Protein AF-A0A7X8XJZ9-F1 (afdb_monomer)

Nearest PDB structures (foldseek):
  7aie-assembly4_D  TM=7.113E-01  e=4.018E-02  Homo sapiens
  7aie-assembly1_A  TM=7.164E-01  e=5.516E-02  Homo sapiens
  6ejn-assembly1_A  TM=7.508E-01  e=1.763E-01  Mus musculus
  3nf1-assembly1_A  TM=6.980E-01  e=1.354E-01  Homo sapiens
  6ejn-assembly1_B  TM=7.740E-01  e=2.690E-01  Mus musculus

Sequence (319 aa):
MKKYIFAAILFIAFGISCAMSATFGDLNSAKKKYPDIFIPKNVVEMKYQGTQCYVFNGMAEQYFSGELAETDAELHREAEMDAKCNLYSFLSKGNSHIVISVSGMHSVFTYKEGKFYHAVFVVPKENVSIKTKTTPAQPQVLVSPQPIDHGTAQSSGKTTLSVPLTANEKKDISGTNNITIVIIDTAQSASGKLENTSPDQSVSIDERLKKYTKKLQNNPADIYLMIRIANLYKRTGNTNKANQFYYRAIEQSLDDKNGNKVIAMHVMLQAAQFEEECGNYPKALKYYRLFIKCNNLKKWGMNTTVNEVNAKISKLLLR

Solvent-accessible surface area (backbone atoms only — not comparable to full-atom values): 19720 Å² total; per-residue (Å²): 136,84,85,83,82,81,79,81,80,76,80,88,80,84,86,72,76,82,77,72,39,82,76,54,52,56,73,67,58,26,49,72,76,47,48,63,41,68,37,75,70,34,76,40,79,46,73,54,92,84,41,57,19,43,29,27,18,8,59,21,73,63,85,51,65,78,97,65,35,70,48,71,72,53,36,48,54,26,5,49,43,37,26,50,53,37,51,50,46,65,75,41,71,77,42,85,51,51,46,77,47,80,45,83,66,45,74,83,44,75,51,73,60,89,56,32,36,39,31,30,34,39,28,47,49,90,38,50,49,81,43,72,61,75,73,74,76,71,77,75,76,75,81,71,79,80,84,82,89,79,84,92,82,91,84,90,85,88,86,81,91,84,83,87,88,84,87,85,89,83,87,87,90,79,94,70,90,78,77,82,72,83,79,77,85,79,88,72,74,88,85,80,91,88,83,86,88,78,94,65,95,81,63,49,72,66,57,52,46,54,52,48,51,55,51,33,71,78,39,80,78,46,43,68,54,30,45,53,50,15,56,51,26,51,75,71,68,37,57,71,62,15,49,55,26,42,50,52,24,35,54,54,26,67,68,38,91,84,44,56,52,66,56,26,39,52,48,25,52,53,47,16,53,51,26,46,75,71,67,39,51,37,60,13,50,50,26,46,50,56,42,69,65,44,90,52,46,72,84,69,68,39,56,65,60,51,51,53,46,51,52,49,47,54,56,60,76,72,108

Foldseek 3Di:
DDDDDPPPPPPPDDDPLPPLCPFQHDPVSNCVPPVQLQDALGWDWDDDPNFTKIKHKFKAFFQDDDLLTDDLVLRVLLSVLSRVVSVCCVVCVPPPQKDKFAPPKDFSDWDDDPRMTMTMIIGGPVRIDIDGNDDPDDPPPPPDDDDDDDDDDDDDDDDDDDDDDDDDDDDDDDDDPPPPDPPPPPPDDPDDDDDDDDDDPPQDLVNVLVVLVVVCVVPVLPLVSLQVNLVSCLVVVVNVSSLVSLSSSLVSQVPPPVRPVVSNLVSLCVQLVSCVVVVVLSSNLSSLVSSLSPPCCVVVVVVVVNVVSVVVNVVSSVD

Secondary structure (DSSP, 8-state):
--------------SSTTSSTTTT-SHHHHHHH-GGGGSBT-EEEEEETTEEEEEEEEEEE----GGGPPPHHHHHHHHHHHHHHHHHHHHHTT-TTEEEEE-S-EEEEEEEETTEEEEEEEEEGGGEEEEE--PPPPPP---PPPPPP----------------------------------------S------S-S-SSS-HHHHHHHHHHHHHH-TT-HHHHHHHHHHHHHTT-HHHHHHHHHHHHHHHHH-TT--HHHHHHHHHHHHHHHHHTT-HHHHHHHHHHHHH-TTTTTTTTHHHHHHHHHHHHHHHT-

pLDDT: mean 74.38, std 24.95, range [21.69, 98.38]

Radius of gyration: 27.71 Å; Cα contacts (8 Å, |Δi|>4): 319; chains: 1; bounding box: 84×63×69 Å

Mean predicted aligned error: 14.86 Å

Structure (mmCIF, N/CA/C/O backbone):
data_AF-A0A7X8XJZ9-F1
#
_entry.id   AF-A0A7X8XJZ9-F1
#
loop_
_atom_site.group_PDB
_atom_site.id
_atom_site.type_symbol
_atom_site.label_atom_id
_atom_site.label_alt_id
_atom_site.label_comp_id
_atom_site.label_asym_id
_atom_site.label_entity_id
_atom_site.label_seq_id
_atom_site.pdbx_PDB_ins_code
_atom_site.Cartn_x
_atom_site.Cartn_y
_atom_site.Cartn_z
_atom_site.occupancy
_atom_site.B_iso_or_equiv
_atom_site.auth_seq_id
_atom_site.auth_comp_id
_atom_site.auth_asym_id
_atom_site.auth_atom_id
_atom_site.pdbx_PDB_model_num
ATOM 1 N N . MET A 1 1 ? 49.556 12.027 28.448 1.00 37.38 1 MET A N 1
ATOM 2 C CA . MET A 1 1 ? 48.876 12.787 27.379 1.00 37.38 1 MET A CA 1
ATOM 3 C C . MET A 1 1 ? 47.835 11.896 26.713 1.00 37.38 1 MET A C 1
ATOM 5 O O . MET A 1 1 ? 48.176 10.794 26.320 1.00 37.38 1 MET A O 1
ATOM 9 N N . LYS A 1 2 ? 46.592 12.398 26.657 1.00 37.47 2 LYS A N 1
ATOM 10 C CA . LYS A 1 2 ? 45.406 11.952 25.891 1.00 37.47 2 LYS A CA 1
ATOM 11 C C . LYS A 1 2 ? 44.865 10.528 26.133 1.00 37.47 2 LYS A C 1
ATOM 13 O O . LYS A 1 2 ? 45.126 9.598 25.384 1.00 37.47 2 LYS A O 1
ATOM 18 N N . LYS A 1 3 ? 44.005 10.424 27.157 1.00 39.41 3 LYS A N 1
ATOM 19 C CA . LYS A 1 3 ? 42.977 9.382 27.309 1.00 39.41 3 LYS A CA 1
ATOM 20 C C . LYS A 1 3 ? 41.788 9.736 26.403 1.00 39.41 3 LYS A C 1
ATOM 22 O O . LYS A 1 3 ? 41.240 10.826 26.547 1.00 39.41 3 LYS A O 1
ATOM 27 N N . TYR A 1 4 ? 41.394 8.845 25.496 1.00 41.28 4 TYR A N 1
ATOM 28 C CA . TYR A 1 4 ? 40.132 8.954 24.760 1.00 41.28 4 TYR A CA 1
ATOM 29 C C . TYR A 1 4 ? 39.034 8.261 25.568 1.00 41.28 4 TYR A C 1
ATOM 31 O O . TYR A 1 4 ? 39.065 7.051 25.774 1.00 41.28 4 TYR A O 1
ATOM 39 N N . ILE A 1 5 ? 38.093 9.058 26.069 1.00 39.34 5 ILE A N 1
ATOM 40 C CA . ILE A 1 5 ? 36.875 8.598 26.733 1.00 39.34 5 ILE A CA 1
ATOM 41 C C . ILE A 1 5 ? 35.910 8.170 25.625 1.00 39.34 5 ILE A C 1
ATOM 43 O O . ILE A 1 5 ? 35.375 9.012 24.907 1.00 39.34 5 ILE A O 1
ATOM 47 N N . PHE A 1 6 ? 35.713 6.862 25.462 1.00 36.31 6 PHE A N 1
ATOM 48 C CA . PHE A 1 6 ? 34.601 6.328 24.681 1.00 36.31 6 PHE A CA 1
ATOM 49 C C . PHE A 1 6 ? 33.311 6.590 25.464 1.00 36.31 6 PHE A C 1
ATOM 51 O O . PHE A 1 6 ? 32.999 5.898 26.431 1.00 36.31 6 PHE A O 1
ATOM 58 N N . ALA A 1 7 ? 32.583 7.632 25.069 1.00 34.62 7 ALA A N 1
ATOM 59 C CA . ALA A 1 7 ? 31.225 7.866 25.525 1.00 34.62 7 ALA A CA 1
ATOM 60 C C . ALA A 1 7 ? 30.318 6.791 24.908 1.00 34.62 7 ALA A C 1
ATOM 62 O O . ALA A 1 7 ? 30.004 6.828 23.719 1.00 34.62 7 ALA A O 1
ATOM 63 N N . ALA A 1 8 ? 29.927 5.812 25.720 1.00 33.72 8 ALA A N 1
ATOM 64 C CA . ALA A 1 8 ? 28.862 4.881 25.392 1.00 33.72 8 ALA A CA 1
ATOM 65 C C . ALA A 1 8 ? 27.539 5.659 25.329 1.00 33.72 8 ALA A C 1
ATOM 67 O O . ALA A 1 8 ? 26.944 5.987 26.354 1.00 33.72 8 ALA A O 1
ATOM 68 N N . ILE A 1 9 ? 27.091 5.986 24.116 1.00 36.94 9 ILE A N 1
ATOM 69 C CA . ILE A 1 9 ? 25.733 6.472 23.870 1.00 36.94 9 ILE A CA 1
ATOM 70 C C . ILE A 1 9 ? 24.812 5.257 23.985 1.00 36.94 9 ILE A C 1
ATOM 72 O O . ILE A 1 9 ? 24.607 4.501 23.037 1.00 36.94 9 ILE A O 1
ATOM 76 N N . LEU A 1 10 ? 24.305 5.043 25.196 1.00 34.12 10 LEU A N 1
ATOM 77 C CA . LEU A 1 10 ? 23.242 4.095 25.484 1.00 34.12 10 LEU A CA 1
ATOM 78 C C . LEU A 1 10 ? 21.946 4.643 24.867 1.00 34.12 10 LEU A C 1
ATOM 80 O O . LEU A 1 10 ? 21.324 5.555 25.409 1.00 34.12 10 LEU A O 1
ATOM 84 N N . PHE A 1 11 ? 21.550 4.108 23.711 1.00 34.50 11 PHE A N 1
ATOM 85 C CA . PHE A 1 11 ? 20.219 4.329 23.147 1.00 34.50 11 PHE A CA 1
ATOM 86 C C . PHE A 1 11 ? 19.178 3.684 24.074 1.00 34.50 11 PHE A C 1
ATOM 88 O O . PHE A 1 11 ? 18.884 2.494 23.977 1.00 34.50 11 PHE A O 1
ATOM 95 N N . ILE A 1 12 ? 18.609 4.472 24.987 1.00 39.00 12 ILE A N 1
ATOM 96 C CA . ILE A 1 12 ? 17.386 4.104 25.704 1.00 39.00 12 ILE A CA 1
ATOM 97 C C . ILE A 1 12 ? 16.235 4.265 24.711 1.00 39.00 12 ILE A C 1
ATOM 99 O O . ILE A 1 12 ? 15.626 5.324 24.594 1.00 39.00 12 ILE A O 1
ATOM 103 N N . ALA A 1 13 ? 15.974 3.210 23.948 1.00 42.19 13 ALA A N 1
ATOM 104 C CA . ALA A 1 13 ? 14.872 3.146 23.002 1.00 42.19 13 ALA A CA 1
ATOM 105 C C . ALA A 1 13 ? 13.972 1.945 23.300 1.00 42.19 13 ALA A C 1
ATOM 107 O O . ALA A 1 13 ? 13.719 1.171 22.402 1.00 42.19 13 ALA A O 1
ATOM 108 N N . PHE A 1 14 ? 13.503 1.753 24.538 1.00 43.31 14 PHE A N 1
ATOM 109 C CA . PHE A 1 14 ? 12.408 0.813 24.850 1.00 43.31 14 PHE A CA 1
ATOM 110 C C . PHE A 1 14 ? 11.829 1.130 26.239 1.00 43.31 14 PHE A C 1
ATOM 112 O O . PHE A 1 14 ? 12.173 0.503 27.233 1.00 43.31 14 PHE A O 1
ATOM 119 N N . GLY A 1 15 ? 10.980 2.158 26.327 1.00 35.12 15 GLY A N 1
ATOM 120 C CA . GLY A 1 15 ? 10.399 2.605 27.604 1.00 35.12 15 GLY A CA 1
ATOM 121 C C . GLY A 1 15 ? 8.893 2.872 27.599 1.00 35.12 15 GLY A C 1
ATOM 122 O O . GLY A 1 15 ? 8.373 3.331 28.606 1.00 35.12 15 GLY A O 1
ATOM 123 N N . ILE A 1 16 ? 8.180 2.608 26.496 1.00 43.84 16 ILE A N 1
ATOM 124 C CA . ILE A 1 16 ? 6.721 2.849 26.400 1.00 43.84 16 ILE A CA 1
ATOM 125 C C . ILE A 1 16 ? 5.942 1.561 26.052 1.00 43.84 16 ILE A C 1
ATOM 127 O O . ILE A 1 16 ? 4.717 1.545 26.023 1.00 43.84 16 ILE A O 1
ATOM 131 N N . SER A 1 17 ? 6.618 0.420 25.876 1.00 42.94 17 SER A N 1
ATOM 132 C CA . SER A 1 17 ? 5.946 -0.805 25.413 1.00 42.94 17 SER A CA 1
ATOM 133 C C . SER A 1 17 ? 5.151 -1.570 26.489 1.00 42.94 17 SER A C 1
ATOM 135 O O . SER A 1 17 ? 4.443 -2.511 26.141 1.00 42.94 17 SER A O 1
ATOM 137 N N . CYS A 1 18 ? 5.219 -1.197 27.774 1.00 42.81 18 CYS A N 1
ATOM 138 C CA . CYS A 1 18 ? 4.585 -1.988 28.843 1.00 42.81 18 CYS A CA 1
ATOM 139 C C . CYS A 1 18 ? 3.114 -1.648 29.138 1.00 42.81 18 CYS A C 1
ATOM 141 O O . CYS A 1 18 ? 2.441 -2.456 29.768 1.00 42.81 18 CYS A O 1
ATOM 143 N N . ALA A 1 19 ? 2.578 -0.510 28.683 1.00 45.16 19 ALA A N 1
ATOM 144 C CA . ALA A 1 19 ? 1.196 -0.124 29.014 1.00 45.16 19 ALA A CA 1
ATOM 145 C C . ALA A 1 19 ? 0.149 -0.523 27.953 1.00 45.16 19 ALA A C 1
ATOM 147 O O . ALA A 1 19 ? -1.048 -0.464 28.225 1.00 45.16 19 ALA A O 1
ATOM 148 N N . MET A 1 20 ? 0.565 -0.963 26.757 1.00 47.34 20 MET A N 1
ATOM 149 C CA . MET A 1 20 ? -0.368 -1.330 25.676 1.00 47.34 20 MET A CA 1
ATOM 150 C C . MET A 1 20 ? -0.749 -2.824 25.632 1.00 47.34 20 MET A C 1
ATOM 152 O O . MET A 1 20 ? -1.654 -3.192 24.887 1.00 47.34 20 MET A O 1
ATOM 156 N N . SER A 1 21 ? -0.141 -3.697 26.451 1.00 52.62 21 SER A N 1
ATOM 157 C CA . SER A 1 21 ? -0.406 -5.151 26.396 1.00 52.62 21 SER A CA 1
ATOM 158 C C . SER A 1 21 ? -1.670 -5.611 27.138 1.00 52.62 21 SER A C 1
ATOM 160 O O . SER A 1 21 ? -2.099 -6.751 26.966 1.00 52.62 21 SER A O 1
ATOM 162 N N . ALA A 1 22 ? -2.315 -4.752 27.935 1.00 63.72 22 ALA A N 1
ATOM 163 C CA . ALA A 1 22 ? -3.366 -5.200 28.855 1.00 63.72 22 ALA A CA 1
ATOM 164 C C . ALA A 1 22 ? -4.664 -5.668 28.164 1.00 63.72 22 ALA A C 1
ATOM 166 O O . ALA A 1 22 ? -5.390 -6.487 28.718 1.00 63.72 22 ALA A O 1
ATOM 167 N N . THR A 1 23 ? -4.986 -5.161 26.967 1.00 78.69 23 THR A N 1
ATOM 168 C CA . THR A 1 23 ? -6.286 -5.459 26.326 1.00 78.69 23 THR A CA 1
ATOM 169 C C . THR A 1 23 ? -6.251 -6.687 25.417 1.00 78.69 23 THR A C 1
ATOM 171 O O . THR A 1 23 ? -7.192 -7.482 25.422 1.00 78.69 23 THR A O 1
ATOM 174 N N . PHE A 1 24 ? -5.178 -6.862 24.644 1.00 85.56 24 PHE A N 1
ATOM 175 C CA . PHE A 1 24 ? -5.055 -7.985 23.711 1.00 85.56 24 PHE A CA 1
ATOM 176 C C . PHE A 1 24 ? -4.140 -9.111 24.212 1.00 85.56 24 PHE A C 1
ATOM 178 O O . PHE A 1 24 ? -4.227 -10.221 23.690 1.00 85.56 24 PHE A O 1
ATOM 185 N N . GLY A 1 25 ? -3.319 -8.864 25.238 1.00 90.12 25 GLY A N 1
ATOM 186 C CA . GLY A 1 25 ? -2.250 -9.776 25.640 1.00 90.12 25 GLY A CA 1
ATOM 187 C C . GLY A 1 25 ? -1.075 -9.745 24.659 1.00 90.12 25 GLY A C 1
ATOM 188 O O . GLY A 1 25 ? -0.900 -8.788 23.902 1.00 90.12 25 GLY A O 1
ATOM 189 N N . ASP A 1 26 ? -0.254 -10.793 24.678 1.00 93.62 26 ASP A N 1
ATOM 190 C CA . ASP A 1 26 ? 0.790 -10.997 23.674 1.00 93.62 26 ASP A CA 1
ATOM 191 C C . ASP A 1 26 ? 0.199 -11.377 22.300 1.00 93.62 26 ASP A C 1
ATOM 193 O O . ASP A 1 26 ? -0.967 -11.760 22.180 1.00 93.62 26 ASP A O 1
ATOM 197 N N . LEU A 1 27 ? 1.024 -11.300 21.250 1.00 92.44 27 LEU A N 1
ATOM 198 C CA . LEU A 1 27 ? 0.605 -11.552 19.867 1.00 92.44 27 LEU A CA 1
ATOM 199 C C . LEU A 1 27 ? -0.034 -12.937 19.664 1.00 92.44 27 LEU A C 1
ATOM 201 O O . LEU A 1 27 ? -1.003 -13.050 18.915 1.00 92.44 27 LEU A O 1
ATOM 205 N N . ASN A 1 28 ? 0.476 -13.989 20.312 1.00 94.00 28 ASN A N 1
ATOM 206 C CA . ASN A 1 28 ? -0.038 -15.349 20.122 1.00 94.00 28 ASN A CA 1
ATOM 207 C C . ASN A 1 28 ? -1.391 -15.522 20.812 1.00 94.00 28 ASN A C 1
ATOM 209 O O . ASN A 1 28 ? -2.328 -16.069 20.223 1.00 94.00 28 ASN A O 1
ATOM 213 N N . SER A 1 29 ? -1.514 -14.999 22.033 1.00 95.00 29 SER A N 1
ATOM 214 C CA . SER A 1 29 ? -2.787 -14.941 22.753 1.00 95.00 29 SER A CA 1
ATOM 215 C C . SER A 1 29 ? -3.837 -14.150 21.968 1.00 95.00 29 SER A C 1
ATOM 217 O O . SER A 1 29 ? -4.972 -14.613 21.820 1.00 95.00 29 SER A O 1
ATOM 219 N N . ALA A 1 30 ? -3.451 -13.007 21.392 1.00 95.25 30 ALA A N 1
ATOM 220 C CA . ALA A 1 30 ? -4.323 -12.186 20.558 1.00 95.25 30 ALA A CA 1
ATOM 221 C C . ALA A 1 30 ? -4.755 -12.916 19.277 1.00 95.25 30 ALA A C 1
ATOM 223 O O . ALA A 1 30 ? -5.953 -12.962 18.999 1.00 95.25 30 ALA A O 1
ATOM 224 N N . LYS A 1 31 ? -3.825 -13.546 18.538 1.00 95.06 31 LYS A N 1
ATOM 225 C CA . LYS A 1 31 ? -4.133 -14.343 17.330 1.00 95.06 31 LYS A CA 1
ATOM 226 C C . LYS A 1 31 ? -5.120 -15.473 17.619 1.00 95.06 31 LYS A C 1
ATOM 228 O O . LYS A 1 31 ? -5.999 -15.738 16.807 1.00 95.06 31 LYS A O 1
ATOM 233 N N . LYS A 1 32 ? -5.004 -16.121 18.783 1.00 96.38 32 LYS A N 1
ATOM 234 C CA . LYS A 1 32 ? -5.922 -17.190 19.199 1.00 96.38 32 LYS A CA 1
ATOM 235 C C . LYS A 1 32 ? -7.303 -16.658 19.584 1.00 96.38 32 LYS A C 1
ATOM 237 O O . LYS A 1 32 ? -8.307 -17.274 19.242 1.00 96.38 32 LYS A O 1
ATOM 242 N N . LYS A 1 33 ? -7.356 -15.559 20.340 1.00 96.12 33 LYS A N 1
ATOM 243 C CA . LYS A 1 33 ? -8.606 -15.025 20.901 1.00 96.12 33 LYS A CA 1
ATOM 244 C C . LYS A 1 33 ? -9.410 -14.196 19.896 1.00 96.12 33 LYS A C 1
ATOM 246 O O . LYS A 1 33 ? -10.634 -14.220 19.946 1.00 96.12 33 LYS A O 1
ATOM 251 N N . TYR A 1 34 ? -8.730 -13.476 19.008 1.00 96.12 34 TYR A N 1
ATOM 252 C CA . TYR A 1 34 ? -9.327 -12.558 18.037 1.00 96.12 34 TYR A CA 1
ATOM 253 C C . TYR A 1 34 ? -8.709 -12.770 16.644 1.00 96.12 34 TYR A C 1
ATOM 255 O O . TYR A 1 34 ? -8.072 -11.862 16.117 1.00 96.12 34 TYR A O 1
ATOM 263 N N . PRO A 1 35 ? -8.851 -13.954 16.026 1.00 96.88 35 PRO A N 1
ATOM 264 C CA . PRO A 1 35 ? -8.198 -14.249 14.747 1.00 96.88 35 PRO A CA 1
ATOM 265 C C . PRO A 1 35 ? -8.592 -13.263 13.635 1.00 96.88 35 PRO A C 1
ATOM 267 O O . PRO A 1 35 ? -7.761 -12.895 12.805 1.00 96.88 35 PRO A O 1
ATOM 270 N N . ASP A 1 36 ? -9.828 -12.763 13.671 1.00 96.75 36 ASP A N 1
ATOM 271 C CA . ASP A 1 36 ? -10.402 -11.901 12.638 1.00 96.75 36 ASP A CA 1
ATOM 272 C C . ASP A 1 36 ? -9.669 -10.566 12.460 1.00 96.75 36 ASP A C 1
ATOM 274 O O . ASP A 1 36 ? -9.623 -10.053 11.341 1.00 96.75 36 ASP A O 1
ATOM 278 N N . ILE A 1 37 ? -9.053 -10.020 13.519 1.00 96.31 37 ILE A N 1
ATOM 279 C CA . ILE A 1 37 ? -8.309 -8.748 13.434 1.00 96.31 37 ILE A CA 1
ATOM 280 C C . ILE A 1 37 ? -6.960 -8.905 12.725 1.00 96.31 37 ILE A C 1
ATOM 282 O O . ILE A 1 37 ? -6.316 -7.906 12.415 1.00 96.31 37 ILE A O 1
ATOM 286 N N . PHE A 1 38 ? -6.515 -10.143 12.489 1.00 95.94 38 PHE A N 1
ATOM 287 C CA . PHE A 1 38 ? -5.276 -10.452 11.777 1.00 95.94 38 PHE A CA 1
ATOM 288 C C . PHE A 1 38 ? -5.520 -10.794 10.304 1.00 95.94 38 PHE A C 1
ATOM 290 O O . PHE A 1 38 ? -4.558 -10.882 9.543 1.00 95.94 38 PHE A O 1
ATOM 297 N N . ILE A 1 39 ? -6.777 -10.929 9.872 1.00 94.31 39 ILE A N 1
ATOM 298 C CA . ILE A 1 39 ? -7.121 -11.182 8.471 1.00 94.31 39 ILE A CA 1
ATOM 299 C C . ILE A 1 39 ? -6.962 -9.871 7.679 1.00 94.31 39 ILE A C 1
ATOM 301 O O . ILE A 1 39 ? -7.624 -8.881 8.003 1.00 94.31 39 ILE A O 1
ATOM 305 N N . PRO A 1 40 ? -6.098 -9.816 6.644 1.00 89.56 40 PRO A N 1
ATOM 306 C CA . PRO A 1 40 ? -5.944 -8.619 5.822 1.00 89.56 40 PRO A CA 1
ATOM 307 C C . PRO A 1 40 ? -7.277 -8.159 5.227 1.00 89.56 40 PRO A C 1
ATOM 309 O O . PRO A 1 40 ? -8.091 -8.982 4.811 1.00 89.56 40 PRO A O 1
ATOM 312 N N . LYS A 1 41 ? -7.475 -6.837 5.147 1.00 90.88 41 LYS A N 1
ATOM 313 C CA . LYS A 1 41 ? -8.706 -6.180 4.659 1.00 90.88 41 LYS A CA 1
ATOM 314 C C . LYS A 1 41 ? -9.956 -6.380 5.516 1.00 90.88 41 LYS A C 1
ATOM 316 O O . LYS A 1 41 ? -11.003 -5.836 5.172 1.00 90.88 41 LYS A O 1
ATOM 321 N N . ASN A 1 42 ? -9.867 -7.120 6.616 1.00 95.56 42 ASN A N 1
ATOM 322 C CA . ASN A 1 42 ? -10.973 -7.243 7.547 1.00 95.56 42 ASN A CA 1
ATOM 323 C C . ASN A 1 42 ? -10.995 -6.050 8.512 1.00 95.56 42 ASN A C 1
ATOM 325 O O . ASN A 1 42 ? -9.946 -5.612 8.992 1.00 95.56 42 ASN A O 1
ATOM 329 N N . VAL A 1 43 ? -12.191 -5.533 8.797 1.00 97.44 43 VAL A N 1
ATOM 330 C CA . VAL A 1 43 ? -12.413 -4.471 9.786 1.00 97.44 43 VAL A CA 1
ATOM 331 C C . VAL A 1 43 ? -13.382 -5.004 10.827 1.00 97.44 43 VAL A C 1
ATOM 333 O O . VAL A 1 43 ? -14.525 -5.330 10.516 1.00 97.44 43 VAL A O 1
ATOM 336 N N . VAL A 1 44 ? -12.915 -5.091 12.066 1.00 97.69 44 VAL A N 1
ATOM 337 C CA . VAL A 1 44 ? -13.679 -5.617 13.196 1.00 97.69 44 VAL A CA 1
ATOM 338 C C . VAL A 1 44 ? -14.040 -4.470 14.126 1.00 97.69 44 VAL A C 1
ATOM 340 O O . VAL A 1 44 ? -13.202 -3.638 14.469 1.00 97.69 44 VAL A O 1
ATOM 343 N N . GLU A 1 45 ? -15.293 -4.428 14.560 1.00 97.62 45 GLU A N 1
ATOM 344 C CA . GLU A 1 45 ? -15.731 -3.506 15.601 1.00 97.62 45 GLU A CA 1
ATOM 345 C C . GLU A 1 45 ? -15.647 -4.195 16.962 1.00 97.62 45 GLU A C 1
ATOM 347 O O . GLU A 1 45 ? -16.247 -5.251 17.166 1.00 97.62 45 GLU A O 1
ATOM 352 N N . MET A 1 46 ? -14.914 -3.612 17.908 1.00 96.38 46 MET A N 1
ATOM 353 C CA . MET A 1 46 ? -14.805 -4.173 19.255 1.00 96.38 46 MET A CA 1
ATOM 354 C C . MET A 1 46 ? -14.435 -3.117 20.296 1.00 96.38 46 MET A C 1
ATOM 356 O O . MET A 1 46 ? -13.983 -2.021 19.965 1.00 96.38 46 MET A O 1
ATOM 360 N N . LYS A 1 47 ? -14.586 -3.467 21.579 1.00 95.69 47 LYS A N 1
ATOM 361 C CA . LYS A 1 47 ? -14.101 -2.628 22.679 1.00 95.69 47 LYS A CA 1
ATOM 362 C C . LYS A 1 47 ? -12.594 -2.800 22.867 1.00 95.69 47 LYS A C 1
ATOM 364 O O . LYS A 1 47 ? -12.131 -3.911 23.118 1.00 95.69 47 LYS A O 1
ATOM 369 N N . TYR A 1 48 ? -11.857 -1.695 22.828 1.00 92.88 48 TYR A N 1
ATOM 370 C CA . TYR A 1 48 ? -10.445 -1.614 23.195 1.00 92.88 48 TYR A CA 1
ATOM 371 C C . TYR A 1 48 ? -10.288 -0.620 24.348 1.00 92.88 48 TYR A C 1
ATOM 373 O O . TYR A 1 48 ? -10.717 0.524 24.232 1.00 92.88 48 TYR A O 1
ATOM 381 N N . GLN A 1 49 ? -9.746 -1.075 25.485 1.00 92.31 49 GLN A N 1
ATOM 382 C CA . GLN A 1 49 ? -9.635 -0.274 26.716 1.00 92.31 49 GLN A CA 1
ATOM 383 C C . GLN A 1 49 ? -10.967 0.373 27.160 1.00 92.31 49 GLN A C 1
ATOM 385 O O . GLN A 1 49 ? -10.997 1.475 27.692 1.00 92.31 49 GLN A O 1
ATOM 390 N N . GLY A 1 50 ? -12.092 -0.319 26.932 1.00 93.75 50 GLY A N 1
ATOM 391 C CA . GLY A 1 50 ? -13.439 0.164 27.266 1.00 93.75 50 GLY A CA 1
ATOM 392 C C . GLY A 1 50 ? -14.111 1.025 26.187 1.00 93.75 50 GLY A C 1
ATOM 393 O O . GLY A 1 50 ? -15.338 1.130 26.193 1.00 93.75 50 GLY A O 1
ATOM 394 N N . THR A 1 51 ? -13.354 1.544 25.220 1.00 96.00 51 THR A N 1
ATOM 395 C CA . THR A 1 51 ? -13.852 2.391 24.124 1.00 96.00 51 THR A CA 1
ATOM 396 C C . THR A 1 51 ? -14.220 1.555 22.902 1.00 96.00 51 THR A C 1
ATOM 398 O O . THR A 1 51 ? -13.530 0.593 22.574 1.00 96.00 51 THR A O 1
ATOM 401 N N . GLN A 1 52 ? -15.315 1.899 22.215 1.00 97.88 52 GLN A N 1
ATOM 402 C CA . GLN A 1 52 ? -15.671 1.244 20.952 1.00 97.88 52 GLN A CA 1
ATOM 403 C C . GLN A 1 52 ? -14.730 1.693 19.837 1.00 97.88 52 GLN A C 1
ATOM 405 O O . GLN A 1 52 ? -14.624 2.888 19.553 1.00 97.88 52 GLN A O 1
ATOM 410 N N . CYS A 1 53 ? -14.092 0.733 19.177 1.00 98.25 53 CYS A N 1
ATOM 411 C CA . CYS A 1 53 ? -13.079 0.978 18.160 1.00 98.25 53 CYS A CA 1
ATOM 412 C C . CYS A 1 53 ? -13.330 0.155 16.894 1.00 98.25 53 CYS A C 1
ATOM 414 O O . CYS A 1 53 ? -13.952 -0.909 16.939 1.00 98.25 53 CYS A O 1
ATOM 416 N N . TYR A 1 54 ? -12.785 0.634 15.777 1.00 98.38 54 TYR A N 1
ATOM 417 C CA . TYR A 1 54 ? -12.477 -0.203 14.620 1.00 98.38 54 TYR A CA 1
ATOM 418 C C . TYR A 1 54 ? -11.064 -0.767 14.783 1.00 98.38 54 TYR A C 1
ATOM 420 O O . TYR A 1 54 ? -10.143 -0.030 15.147 1.00 98.38 54 TYR A O 1
ATOM 428 N N . VAL A 1 55 ? -10.898 -2.056 14.504 1.00 97.81 55 VAL A N 1
ATOM 429 C CA . VAL A 1 55 ? -9.622 -2.777 14.549 1.00 97.81 55 VAL A CA 1
ATOM 430 C C . VAL A 1 55 ? -9.408 -3.478 13.216 1.00 97.81 55 VAL A C 1
ATOM 432 O O . VAL A 1 55 ? -10.305 -4.164 12.727 1.00 97.81 55 VAL A O 1
ATOM 435 N N . PHE A 1 56 ? -8.250 -3.274 12.597 1.00 97.50 56 PHE A N 1
ATOM 436 C CA . PHE A 1 56 ? -7.993 -3.736 11.231 1.00 97.50 56 PHE A CA 1
ATOM 437 C C . PHE A 1 56 ? -6.499 -3.939 10.973 1.00 97.50 56 PHE A C 1
ATOM 439 O O . PHE A 1 56 ? -5.650 -3.293 11.590 1.00 97.50 56 PHE A O 1
ATOM 446 N N . ASN A 1 57 ? -6.181 -4.855 10.057 1.00 97.06 57 ASN A N 1
ATOM 447 C CA . ASN A 1 57 ? -4.809 -5.201 9.685 1.00 97.06 57 ASN A CA 1
ATOM 448 C C . ASN A 1 57 ? -4.406 -4.515 8.375 1.00 97.06 57 ASN A C 1
ATOM 450 O O . ASN A 1 57 ? -5.144 -4.570 7.385 1.00 97.06 57 ASN A O 1
ATOM 454 N N . GLY A 1 58 ? -3.218 -3.920 8.373 1.00 96.06 58 GLY A N 1
ATOM 455 C CA . GLY A 1 58 ? -2.513 -3.480 7.179 1.00 96.06 58 GLY A CA 1
ATOM 456 C C . GLY A 1 58 ? -1.307 -4.355 6.885 1.00 96.06 58 GLY A C 1
ATOM 457 O O . GLY A 1 58 ? -0.629 -4.830 7.801 1.00 96.06 58 GLY A O 1
ATOM 458 N N . MET A 1 59 ? -1.012 -4.541 5.603 1.00 95.75 59 MET A N 1
ATOM 459 C CA . MET A 1 59 ? 0.115 -5.358 5.164 1.00 95.75 59 MET A CA 1
ATOM 460 C C . MET A 1 59 ? 1.022 -4.595 4.198 1.00 95.75 59 MET A C 1
ATOM 462 O O . MET A 1 59 ? 0.557 -3.918 3.285 1.00 95.75 59 MET A O 1
ATOM 466 N N . ALA A 1 60 ? 2.330 -4.766 4.364 1.00 91.94 60 ALA A N 1
ATOM 467 C CA . ALA A 1 60 ? 3.344 -4.333 3.414 1.00 91.94 60 ALA A CA 1
ATOM 468 C C . ALA A 1 60 ? 4.226 -5.520 3.026 1.00 91.94 60 ALA A C 1
ATOM 470 O O . ALA A 1 60 ? 4.695 -6.267 3.877 1.00 91.94 60 ALA A O 1
ATOM 471 N N . GLU A 1 61 ? 4.461 -5.709 1.735 1.00 89.81 61 GLU A N 1
ATOM 472 C CA . GLU A 1 61 ? 5.367 -6.744 1.234 1.00 89.81 61 GLU A CA 1
ATOM 473 C C . GLU A 1 61 ? 6.768 -6.154 1.076 1.00 89.81 61 GLU A C 1
ATOM 475 O O . GLU A 1 61 ? 6.934 -5.180 0.348 1.00 89.81 61 GLU A O 1
ATOM 480 N N . GLN A 1 62 ? 7.774 -6.720 1.733 1.00 86.75 62 GLN A N 1
ATOM 481 C CA . GLN A 1 62 ? 9.174 -6.387 1.506 1.00 86.75 62 GLN A CA 1
ATOM 482 C C . GLN A 1 62 ? 9.599 -6.942 0.145 1.00 86.75 62 GLN A C 1
ATOM 484 O O . GLN A 1 62 ? 9.613 -8.157 -0.068 1.00 86.75 62 GLN A O 1
ATOM 489 N N . TYR A 1 63 ? 9.927 -6.045 -0.780 1.00 75.38 63 TYR A N 1
ATOM 490 C CA . TYR A 1 63 ? 10.248 -6.413 -2.159 1.00 75.38 63 TYR A CA 1
ATOM 491 C C . TYR A 1 63 ? 11.743 -6.409 -2.448 1.00 75.38 63 TYR A C 1
ATOM 493 O O . TYR A 1 63 ? 12.172 -7.079 -3.389 1.00 75.38 63 TYR A O 1
ATOM 501 N N . PHE A 1 64 ? 12.522 -5.649 -1.679 1.00 75.06 64 PHE A N 1
ATOM 502 C CA . PHE A 1 64 ? 13.930 -5.417 -1.961 1.00 75.06 64 PHE A CA 1
ATOM 503 C C . PHE A 1 64 ? 14.812 -5.864 -0.795 1.00 75.06 64 PHE A C 1
ATOM 505 O O . PHE A 1 64 ? 14.404 -5.921 0.369 1.00 75.06 64 PHE A O 1
ATOM 512 N N . SER A 1 65 ? 16.055 -6.195 -1.130 1.00 76.19 65 SER A N 1
ATOM 513 C CA . SER A 1 65 ? 17.100 -6.581 -0.184 1.00 76.19 65 SER A CA 1
ATOM 514 C C . SER A 1 65 ? 18.344 -5.698 -0.365 1.00 76.19 65 SER A C 1
ATOM 516 O O . SER A 1 65 ? 18.398 -4.854 -1.264 1.00 76.19 65 SER A O 1
ATOM 518 N N . GLY A 1 66 ? 19.331 -5.839 0.523 1.00 80.69 66 GLY A N 1
ATOM 519 C CA . GLY A 1 66 ? 20.570 -5.056 0.472 1.00 80.69 66 GLY A CA 1
ATOM 520 C C . GLY A 1 66 ? 20.353 -3.558 0.720 1.00 80.69 66 GLY A C 1
ATOM 521 O O . GLY A 1 66 ? 19.568 -3.170 1.581 1.00 80.69 66 GLY A O 1
ATOM 522 N N . GLU A 1 67 ? 21.049 -2.705 -0.037 1.00 74.31 67 GLU A N 1
ATOM 523 C CA . GLU A 1 67 ? 21.018 -1.238 0.131 1.00 74.31 67 GLU A CA 1
ATOM 524 C C . GLU A 1 67 ? 19.647 -0.604 -0.154 1.00 74.31 67 GLU A C 1
ATOM 526 O O . GLU A 1 67 ? 19.364 0.506 0.296 1.00 74.31 67 GLU A O 1
ATOM 531 N N . LEU A 1 68 ? 18.789 -1.303 -0.901 1.00 75.25 68 LEU A N 1
ATOM 532 C CA . LEU A 1 68 ? 17.444 -0.844 -1.248 1.00 75.25 68 LEU A CA 1
ATOM 533 C C . LEU A 1 68 ? 16.356 -1.489 -0.394 1.00 75.25 68 LEU A C 1
ATOM 535 O O . LEU A 1 68 ? 15.183 -1.166 -0.589 1.00 75.25 68 LEU A O 1
ATOM 539 N N . ALA A 1 69 ? 16.736 -2.345 0.562 1.00 81.12 69 ALA A N 1
ATOM 540 C CA . ALA A 1 69 ? 15.799 -2.940 1.498 1.00 81.12 69 ALA A CA 1
ATOM 541 C C . ALA A 1 69 ? 14.955 -1.856 2.180 1.00 81.12 69 ALA A C 1
ATOM 543 O O . ALA A 1 69 ? 15.451 -0.804 2.613 1.00 81.12 69 ALA A O 1
ATOM 544 N N . GLU A 1 70 ? 13.652 -2.102 2.254 1.00 85.81 70 GLU A N 1
ATOM 545 C CA . GLU A 1 70 ? 12.757 -1.263 3.029 1.00 85.81 70 GLU A CA 1
ATOM 546 C C . GLU A 1 70 ? 13.077 -1.404 4.522 1.00 85.81 70 GLU A C 1
ATOM 548 O O . GLU A 1 70 ? 13.215 -2.503 5.059 1.00 85.81 70 GLU A O 1
ATOM 553 N N . THR A 1 71 ? 13.207 -0.270 5.203 1.00 89.94 71 THR A N 1
ATOM 554 C CA . THR A 1 71 ? 13.337 -0.233 6.660 1.00 89.94 71 THR A CA 1
ATOM 555 C C . THR A 1 71 ? 12.002 -0.589 7.311 1.00 89.94 71 THR A C 1
ATOM 557 O O . THR A 1 71 ? 10.937 -0.367 6.733 1.00 89.94 71 THR A O 1
ATOM 560 N N . ASP A 1 72 ? 12.029 -1.054 8.560 1.00 90.25 72 ASP A N 1
ATOM 561 C CA . ASP A 1 72 ? 10.801 -1.363 9.305 1.00 90.25 72 ASP A CA 1
ATOM 562 C C . ASP A 1 72 ? 9.869 -0.150 9.421 1.00 90.25 72 ASP A C 1
ATOM 564 O O . ASP A 1 72 ? 8.655 -0.297 9.343 1.00 90.25 72 ASP A O 1
ATOM 568 N N . ALA A 1 73 ? 10.423 1.061 9.525 1.00 90.69 73 ALA A N 1
ATOM 569 C CA . ALA A 1 73 ? 9.638 2.294 9.530 1.00 90.69 73 ALA A CA 1
ATOM 570 C C . ALA A 1 73 ? 8.949 2.565 8.179 1.00 90.69 73 ALA A C 1
ATOM 572 O O . ALA A 1 73 ? 7.844 3.110 8.135 1.00 90.69 73 ALA A O 1
ATOM 573 N N . GLU A 1 74 ? 9.583 2.202 7.062 1.00 87.06 74 GLU A N 1
ATOM 574 C CA . GLU A 1 74 ? 8.982 2.340 5.734 1.00 87.06 74 GLU A CA 1
ATOM 575 C C . GLU A 1 74 ? 7.874 1.319 5.516 1.00 87.06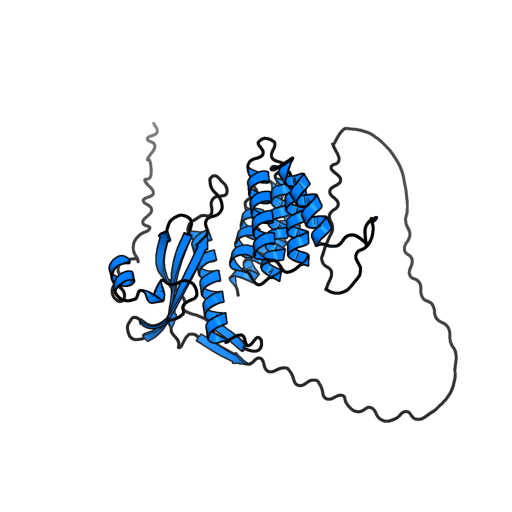 74 GLU A C 1
ATOM 577 O O . GLU A 1 74 ? 6.778 1.722 5.117 1.00 87.06 74 GLU A O 1
ATOM 582 N N . LEU A 1 75 ? 8.140 0.052 5.853 1.00 89.69 75 LEU A N 1
ATOM 583 C CA . LEU A 1 75 ? 7.164 -1.037 5.813 1.00 89.69 75 LEU A CA 1
ATOM 584 C C . LEU A 1 75 ? 5.968 -0.740 6.720 1.00 89.69 75 LEU A C 1
ATOM 586 O O . LEU A 1 75 ? 4.827 -0.933 6.313 1.00 89.69 75 LEU A O 1
ATOM 590 N N . HIS A 1 76 ? 6.208 -0.182 7.909 1.00 93.38 76 HIS A N 1
ATOM 591 C CA . HIS A 1 76 ? 5.145 0.246 8.811 1.00 93.38 76 HIS A CA 1
ATOM 592 C C . HIS A 1 76 ? 4.242 1.306 8.179 1.00 93.38 76 HIS A C 1
ATOM 594 O O . HIS A 1 76 ? 3.025 1.162 8.208 1.00 93.38 76 HIS A O 1
ATOM 600 N N . ARG A 1 77 ? 4.815 2.345 7.558 1.00 90.12 77 ARG A N 1
ATOM 601 C CA . ARG A 1 77 ? 4.027 3.391 6.877 1.00 90.12 77 ARG A CA 1
ATOM 602 C C . ARG A 1 77 ? 3.256 2.856 5.668 1.00 90.12 77 ARG A C 1
ATOM 604 O O . ARG A 1 77 ? 2.196 3.378 5.343 1.00 90.12 77 ARG A O 1
ATOM 611 N N . GLU A 1 78 ? 3.795 1.861 4.972 1.00 88.81 78 GLU A N 1
ATOM 612 C CA . GLU A 1 78 ? 3.095 1.199 3.865 1.00 88.81 78 GLU A CA 1
ATOM 613 C C . GLU A 1 78 ? 1.928 0.349 4.371 1.00 88.81 78 GLU A C 1
ATOM 615 O O . GLU A 1 78 ? 0.828 0.455 3.833 1.00 88.81 78 GLU A O 1
ATOM 620 N N . ALA A 1 79 ? 2.140 -0.417 5.444 1.00 94.19 79 ALA A N 1
ATOM 621 C CA . ALA A 1 79 ? 1.088 -1.177 6.106 1.00 94.19 79 ALA A CA 1
ATOM 622 C C . ALA A 1 79 ? 0.010 -0.243 6.677 1.00 94.19 79 ALA A C 1
ATOM 624 O O . ALA A 1 79 ? -1.173 -0.517 6.529 1.00 94.19 79 ALA A O 1
ATOM 625 N N . GLU A 1 80 ? 0.391 0.899 7.255 1.00 94.75 80 GLU A N 1
ATOM 626 C CA . GLU A 1 80 ? -0.543 1.936 7.708 1.00 94.75 80 GLU A CA 1
ATOM 627 C C . GLU A 1 80 ? -1.411 2.469 6.558 1.00 94.75 80 GLU A C 1
ATOM 629 O O . GLU A 1 80 ? -2.627 2.607 6.701 1.00 94.75 80 GLU A O 1
ATOM 634 N N . MET A 1 81 ? -0.803 2.744 5.400 1.00 92.25 81 MET A N 1
ATOM 635 C CA . MET A 1 81 ? -1.523 3.207 4.212 1.00 92.25 81 MET A CA 1
ATOM 636 C C . MET A 1 81 ? -2.510 2.150 3.700 1.00 92.25 81 MET A C 1
ATOM 638 O O . MET A 1 81 ? -3.647 2.482 3.361 1.00 92.25 81 MET A O 1
ATOM 642 N N . ASP A 1 82 ? -2.097 0.881 3.664 1.00 93.56 82 ASP A N 1
ATOM 643 C CA . ASP A 1 82 ? -2.959 -0.247 3.293 1.00 93.56 82 ASP A CA 1
ATOM 644 C C . ASP A 1 82 ? -4.142 -0.380 4.267 1.00 93.56 82 ASP A C 1
ATOM 646 O O . ASP A 1 82 ? -5.301 -0.433 3.849 1.00 93.56 82 ASP A O 1
ATOM 650 N N . ALA A 1 83 ? -3.866 -0.305 5.572 1.00 95.00 83 ALA A N 1
ATOM 651 C CA . ALA A 1 83 ? -4.865 -0.337 6.635 1.00 95.00 83 ALA A CA 1
ATOM 652 C C . ALA A 1 83 ? -5.910 0.783 6.473 1.00 95.00 83 ALA A C 1
ATOM 654 O O . ALA A 1 83 ? -7.115 0.519 6.503 1.00 95.00 83 ALA A O 1
ATOM 655 N N . LYS A 1 84 ? -5.461 2.024 6.240 1.00 94.31 84 LYS A N 1
ATOM 656 C CA . LYS A 1 84 ? -6.332 3.184 5.981 1.00 94.31 84 LYS A CA 1
ATOM 657 C C . LYS A 1 84 ? -7.198 2.982 4.742 1.00 94.31 84 LYS A C 1
ATOM 659 O O . LYS A 1 84 ? -8.404 3.212 4.805 1.00 94.31 84 LYS A O 1
ATOM 664 N N . CYS A 1 85 ? -6.617 2.507 3.638 1.00 90.81 85 CYS A N 1
ATOM 665 C CA . CYS A 1 85 ? -7.368 2.222 2.413 1.00 90.81 85 CYS A CA 1
ATOM 666 C C . CYS A 1 85 ? -8.486 1.198 2.663 1.00 90.81 85 CYS A C 1
ATOM 668 O O . CYS A 1 85 ? -9.619 1.395 2.212 1.00 90.81 85 CYS A O 1
ATOM 670 N N . ASN A 1 86 ? -8.195 0.144 3.430 1.00 92.56 86 ASN A N 1
ATOM 671 C CA . ASN A 1 86 ? -9.174 -0.879 3.799 1.00 92.56 86 ASN A CA 1
ATOM 672 C C . ASN A 1 86 ? -10.290 -0.303 4.684 1.00 92.56 86 ASN A C 1
ATOM 674 O O . ASN A 1 86 ? -11.470 -0.514 4.395 1.00 92.56 86 ASN A O 1
ATOM 678 N N . LEU A 1 87 ? -9.940 0.491 5.703 1.00 95.94 87 LEU A N 1
ATOM 679 C CA . LEU A 1 87 ? -10.917 1.166 6.561 1.00 95.94 87 LEU A CA 1
ATOM 680 C C . LEU A 1 87 ? -11.823 2.109 5.755 1.00 95.94 87 LEU A C 1
ATOM 682 O O . LEU A 1 87 ? -13.042 2.097 5.927 1.00 95.94 87 LEU A O 1
ATOM 686 N N . TYR A 1 88 ? -11.258 2.907 4.848 1.00 94.38 88 TYR A N 1
ATOM 687 C CA . TYR A 1 88 ? -12.036 3.819 4.009 1.00 94.38 88 TYR A CA 1
ATOM 688 C C . TYR A 1 88 ? -12.979 3.073 3.070 1.00 94.38 88 TYR A C 1
ATOM 690 O O . TYR A 1 88 ? -14.129 3.483 2.906 1.00 94.38 88 TYR A O 1
ATOM 698 N N . SER A 1 89 ? -12.531 1.964 2.479 1.00 92.56 89 SER A N 1
ATOM 699 C CA . SER A 1 89 ? -13.387 1.110 1.652 1.00 92.56 89 SER A CA 1
ATOM 700 C C . SER A 1 89 ? -14.561 0.548 2.462 1.00 92.56 89 SER A C 1
ATOM 702 O O . SER A 1 89 ? -15.712 0.672 2.038 1.00 92.56 89 SER A O 1
ATOM 704 N N . PHE A 1 90 ? -14.286 0.037 3.666 1.00 95.81 90 PHE A N 1
ATOM 705 C CA . PHE A 1 90 ? -15.295 -0.486 4.588 1.00 95.81 90 PHE A CA 1
ATOM 706 C C . PHE A 1 90 ? -16.343 0.571 4.972 1.00 95.81 90 PHE A C 1
ATOM 708 O O . PHE A 1 90 ? -17.545 0.341 4.831 1.00 95.81 90 PHE A O 1
ATOM 715 N N . LEU A 1 91 ? -15.899 1.753 5.406 1.00 95.81 91 LEU A N 1
ATOM 716 C CA . LEU A 1 91 ? -16.785 2.820 5.881 1.00 95.81 91 LEU A CA 1
ATOM 717 C C . LEU A 1 91 ? -17.557 3.509 4.748 1.00 95.81 91 LEU A C 1
ATOM 719 O O . LEU A 1 91 ? -18.720 3.868 4.927 1.00 95.81 91 LEU A O 1
ATOM 723 N N . SER A 1 92 ? -16.933 3.695 3.582 1.00 95.00 92 SER A N 1
ATOM 724 C CA . SER A 1 92 ? -17.588 4.330 2.430 1.00 95.00 92 SER A CA 1
ATOM 725 C C . SER A 1 92 ? -18.580 3.405 1.731 1.00 95.00 92 SER A C 1
ATOM 727 O O . SER A 1 92 ? -19.454 3.892 1.013 1.00 95.00 92 SER A O 1
ATOM 729 N N . LYS A 1 93 ? -18.438 2.080 1.890 1.00 93.38 93 LYS A N 1
ATOM 730 C CA . LYS A 1 93 ? -19.187 1.067 1.127 1.00 93.38 93 LYS A CA 1
ATOM 731 C C . LYS A 1 93 ? -19.114 1.312 -0.390 1.00 93.38 93 LYS A C 1
ATOM 733 O O . LYS A 1 93 ? -20.080 1.081 -1.111 1.00 93.38 93 LYS A O 1
ATOM 738 N N . GLY A 1 94 ? -17.981 1.839 -0.862 1.00 87.94 94 GLY A N 1
ATOM 739 C CA . GLY A 1 94 ? -17.757 2.195 -2.267 1.00 87.94 94 GLY A CA 1
ATOM 740 C C . GLY A 1 94 ? -18.349 3.540 -2.710 1.00 87.94 94 GLY A C 1
ATOM 741 O O . GLY A 1 94 ? -18.237 3.888 -3.882 1.00 87.94 94 GLY A O 1
ATOM 742 N N . ASN A 1 95 ? -18.957 4.323 -1.814 1.00 89.31 95 ASN A N 1
ATOM 743 C CA . ASN A 1 95 ? -19.511 5.629 -2.159 1.00 89.31 95 ASN A CA 1
ATOM 744 C C . ASN A 1 95 ? -18.416 6.709 -2.230 1.00 89.31 95 ASN A C 1
ATOM 746 O O . ASN A 1 95 ? -17.927 7.196 -1.210 1.00 89.31 95 ASN A O 1
ATOM 750 N N . SER A 1 96 ? -18.092 7.143 -3.449 1.00 87.19 96 SER A N 1
ATOM 751 C CA . SER A 1 96 ? -17.092 8.184 -3.730 1.00 87.19 96 SER A CA 1
ATOM 752 C C . SER A 1 96 ? -17.487 9.596 -3.282 1.00 87.19 96 SER A C 1
ATOM 754 O O . SER A 1 96 ? -16.657 10.504 -3.321 1.00 87.19 96 SER A O 1
ATOM 756 N N . HIS A 1 97 ? -18.741 9.815 -2.881 1.00 89.31 97 HIS A N 1
ATOM 757 C CA . HIS A 1 97 ? -19.203 11.091 -2.333 1.00 89.31 97 HIS A CA 1
ATOM 758 C C . HIS A 1 97 ? -19.010 11.183 -0.823 1.00 89.31 97 HIS A C 1
ATOM 760 O O . HIS A 1 97 ? -19.312 12.223 -0.249 1.00 89.31 97 HIS A O 1
ATOM 766 N N . ILE A 1 98 ? -18.522 10.138 -0.161 1.00 92.56 98 ILE A N 1
ATOM 767 C CA . ILE A 1 98 ? -18.265 10.177 1.273 1.00 92.56 98 ILE A CA 1
ATOM 768 C C . ILE A 1 98 ? -16.839 10.669 1.526 1.00 92.56 98 ILE A C 1
ATOM 770 O O . ILE A 1 98 ? -15.870 10.178 0.953 1.00 92.56 98 ILE A O 1
ATOM 774 N N . VAL A 1 99 ? -16.720 11.642 2.421 1.00 91.50 99 VAL A N 1
ATOM 775 C CA . VAL A 1 99 ? -15.466 12.117 2.997 1.00 91.50 99 VAL A CA 1
ATOM 776 C C . VAL A 1 99 ? -15.346 11.519 4.390 1.00 91.50 99 VAL A C 1
ATOM 778 O O . VAL A 1 99 ? -16.217 11.726 5.236 1.00 91.50 99 VAL A O 1
ATOM 781 N N . ILE A 1 100 ? -14.267 10.779 4.616 1.00 94.38 100 ILE A N 1
ATOM 782 C CA . ILE A 1 100 ? -13.957 10.156 5.900 1.00 94.38 100 ILE A CA 1
ATOM 783 C C . ILE A 1 100 ? -12.757 10.892 6.488 1.00 94.38 100 ILE A C 1
ATOM 785 O O . ILE A 1 100 ? -11.772 11.138 5.796 1.00 94.38 100 ILE A O 1
ATOM 789 N N . SER A 1 101 ? -12.840 11.265 7.760 1.00 93.88 101 SER A N 1
ATOM 790 C CA . SER A 1 101 ? -11.720 11.813 8.525 1.00 93.88 101 SER A CA 1
ATOM 791 C C . SER A 1 101 ? -11.464 10.922 9.729 1.00 93.88 101 SER A C 1
ATOM 793 O O . SER A 1 101 ? -12.398 10.585 10.453 1.00 93.88 101 SER A O 1
ATOM 795 N N . VAL A 1 102 ? -10.205 10.537 9.923 1.00 94.88 102 VAL A N 1
ATOM 796 C CA . VAL A 1 102 ? -9.779 9.593 10.960 1.00 94.88 102 VAL A CA 1
ATOM 797 C C . VAL A 1 102 ? -8.667 10.234 11.779 1.00 94.88 102 VAL A C 1
ATOM 799 O O . VAL A 1 102 ? -7.685 10.719 11.218 1.00 94.88 102 VAL A O 1
ATOM 802 N N . SER A 1 103 ? -8.808 10.232 13.103 1.00 94.75 103 SER A N 1
ATOM 803 C CA . SER A 1 103 ? -7.775 10.681 14.044 1.00 94.75 103 SER A CA 1
ATOM 804 C C . SER A 1 103 ? -7.547 9.646 15.155 1.00 94.75 103 SER A C 1
ATOM 806 O O . S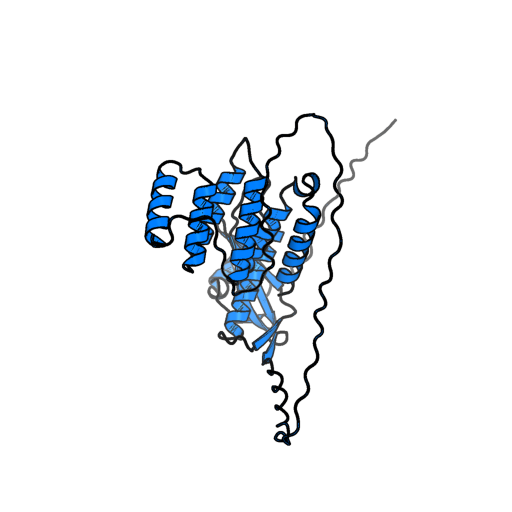ER A 1 103 ? -8.315 8.702 15.313 1.00 94.75 103 SER A O 1
ATOM 808 N N . GLY A 1 104 ? -6.444 9.756 15.902 1.00 94.19 104 GLY A N 1
ATOM 809 C CA . GLY A 1 104 ? -6.154 8.850 17.028 1.00 94.19 104 GLY A CA 1
ATOM 810 C C . GLY A 1 104 ? -5.886 7.383 16.650 1.00 94.19 104 GLY A C 1
ATOM 811 O O . GLY A 1 104 ? -5.908 6.510 17.519 1.00 94.19 104 GLY A O 1
ATOM 812 N N . MET A 1 105 ? -5.636 7.103 15.370 1.00 96.06 105 MET A N 1
ATOM 813 C CA . MET A 1 105 ? -5.236 5.779 14.903 1.00 96.06 105 MET A CA 1
ATOM 814 C C . MET A 1 105 ? -3.812 5.460 15.374 1.00 96.06 105 MET A C 1
ATOM 816 O O . MET A 1 105 ? -2.911 6.284 15.222 1.00 96.06 105 MET A O 1
ATOM 820 N N . HIS A 1 106 ? -3.599 4.267 15.921 1.00 95.25 106 HIS A N 1
ATOM 821 C CA . HIS A 1 106 ? -2.276 3.794 16.339 1.00 95.25 106 HIS A CA 1
ATOM 822 C C . HIS A 1 106 ? -2.166 2.274 16.186 1.00 95.25 106 HIS A C 1
ATOM 824 O O . HIS A 1 106 ? -3.175 1.566 16.182 1.00 95.25 106 HIS A O 1
ATOM 830 N N . SER A 1 107 ? -0.940 1.766 16.039 1.00 96.12 107 SER A N 1
ATOM 831 C CA . SER A 1 107 ? -0.689 0.328 15.935 1.00 96.12 107 SER A CA 1
ATOM 832 C C . SER A 1 107 ? -0.629 -0.335 17.310 1.00 96.12 107 SER A C 1
ATOM 834 O O . SER A 1 107 ? 0.089 0.147 18.185 1.00 96.12 107 SER A O 1
ATOM 836 N N . VAL A 1 108 ? -1.303 -1.473 17.465 1.00 95.75 108 VAL A N 1
ATOM 837 C CA . VAL A 1 108 ? -1.256 -2.314 18.677 1.00 95.75 108 VAL A CA 1
ATOM 838 C C . VAL A 1 108 ? -0.360 -3.539 18.515 1.00 95.75 108 VAL A C 1
ATOM 840 O O . VAL A 1 108 ? 0.207 -4.018 19.491 1.00 95.75 108 VAL A O 1
ATOM 843 N N . PHE A 1 109 ? -0.180 -4.018 17.282 1.00 96.00 109 PHE A N 1
ATOM 844 C CA . PHE A 1 109 ? 0.748 -5.099 16.960 1.00 96.00 109 PHE A CA 1
ATOM 845 C C . PHE A 1 109 ? 1.529 -4.773 15.699 1.00 96.00 109 PHE A C 1
ATOM 847 O O . PHE A 1 109 ? 0.968 -4.240 14.743 1.00 96.00 109 PHE A O 1
ATOM 854 N N . THR A 1 110 ? 2.800 -5.165 15.683 1.00 95.75 110 THR A N 1
ATOM 855 C CA . THR A 1 110 ? 3.612 -5.248 14.468 1.00 95.75 110 THR A CA 1
ATOM 856 C C . THR A 1 110 ? 4.348 -6.581 14.461 1.00 95.75 110 THR A C 1
ATOM 858 O O . THR A 1 110 ? 4.811 -7.040 15.506 1.00 95.75 110 THR A O 1
ATOM 861 N N . TYR A 1 111 ? 4.393 -7.253 13.314 1.00 96.12 111 TYR A N 1
ATOM 862 C CA . TYR A 1 111 ? 5.084 -8.535 13.166 1.00 96.12 111 TYR A CA 1
ATOM 863 C C . TYR A 1 111 ? 5.445 -8.794 11.705 1.00 96.12 111 TYR A C 1
ATOM 865 O O . TYR A 1 111 ? 4.89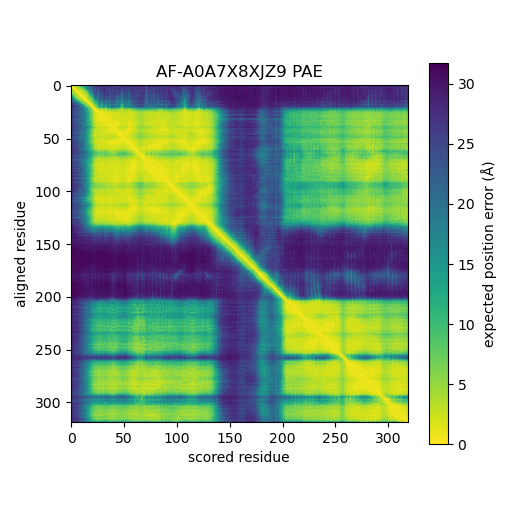7 -8.171 10.797 1.00 96.12 111 TYR A O 1
ATOM 873 N N . LYS A 1 112 ? 6.376 -9.723 11.480 1.00 94.81 112 LYS A N 1
ATOM 874 C CA . LYS A 1 112 ? 6.771 -10.173 10.143 1.00 94.81 112 LYS A CA 1
ATOM 875 C C . LYS A 1 112 ? 6.384 -11.633 9.943 1.00 94.81 112 LYS A C 1
ATOM 877 O O . LYS A 1 112 ? 6.556 -12.445 10.849 1.00 94.81 112 LYS A O 1
ATOM 882 N N . GLU A 1 113 ? 5.893 -11.955 8.755 1.00 94.38 113 GLU A N 1
ATOM 883 C CA . GLU A 1 113 ? 5.560 -13.310 8.325 1.00 94.38 113 GLU A CA 1
ATOM 884 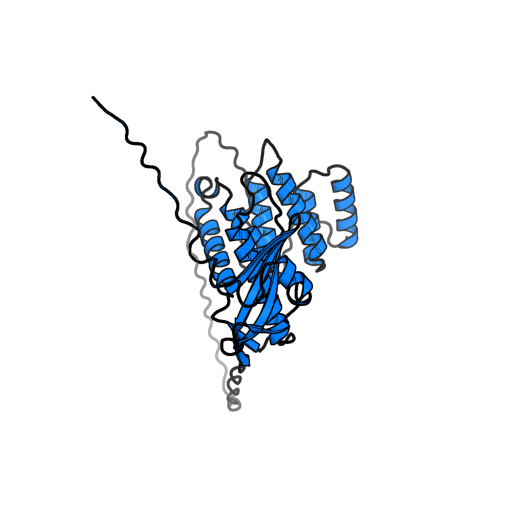C C . GLU A 1 113 ? 6.116 -13.530 6.911 1.00 94.38 113 GLU A C 1
ATOM 886 O O . GLU A 1 113 ? 5.573 -13.069 5.905 1.00 94.38 113 GLU A O 1
ATOM 891 N N . GLY A 1 114 ? 7.287 -14.168 6.836 1.00 92.81 114 GLY A N 1
ATOM 892 C CA . GLY A 1 114 ? 8.060 -14.251 5.597 1.00 92.81 114 GLY A CA 1
ATOM 893 C C . GLY A 1 114 ? 8.465 -12.861 5.096 1.00 92.81 114 GLY A C 1
ATOM 894 O O . GLY A 1 114 ? 9.111 -12.102 5.814 1.00 92.81 114 GLY A O 1
ATOM 895 N N . LYS A 1 115 ? 8.068 -12.529 3.862 1.00 91.19 115 LYS A N 1
ATOM 896 C CA . LYS A 1 115 ? 8.294 -11.211 3.245 1.00 91.19 115 LYS A CA 1
ATOM 897 C C . LYS A 1 115 ? 7.238 -10.167 3.613 1.00 91.19 115 LYS A C 1
ATOM 899 O O . LYS A 1 115 ? 7.308 -9.047 3.125 1.00 91.19 115 LYS A O 1
ATOM 904 N N . PHE A 1 116 ? 6.237 -10.515 4.415 1.00 93.50 116 PHE A N 1
ATOM 905 C CA . PHE A 1 116 ? 5.158 -9.598 4.757 1.00 93.50 116 PHE A CA 1
ATOM 906 C C . PHE A 1 116 ? 5.389 -8.976 6.128 1.00 93.50 116 PHE A C 1
ATOM 908 O O . PHE A 1 116 ? 5.662 -9.661 7.111 1.00 93.50 116 PHE A O 1
ATOM 915 N N . TYR A 1 117 ? 5.274 -7.658 6.181 1.00 95.06 117 TYR A N 1
ATOM 916 C CA . TYR A 1 117 ? 5.181 -6.866 7.391 1.00 95.06 117 TYR A CA 1
ATOM 917 C C . TYR A 1 117 ? 3.707 -6.583 7.663 1.00 95.06 117 TYR A C 1
ATOM 919 O O . TYR A 1 117 ? 2.995 -6.072 6.797 1.00 95.06 117 TYR A O 1
ATOM 927 N N . HIS A 1 118 ? 3.258 -6.895 8.870 1.00 96.94 118 HIS A N 1
ATOM 928 C CA . HIS A 1 118 ? 1.889 -6.686 9.311 1.00 96.94 118 HIS A CA 1
ATOM 929 C C . HIS A 1 118 ? 1.849 -5.662 10.433 1.00 96.94 118 HIS A C 1
ATOM 931 O O . HIS A 1 118 ? 2.693 -5.679 11.335 1.00 96.94 118 HIS A O 1
ATOM 937 N N . ALA A 1 119 ? 0.828 -4.813 10.404 1.00 97.12 119 ALA A N 1
ATOM 938 C CA . ALA A 1 119 ? 0.517 -3.902 11.489 1.00 97.12 119 ALA A CA 1
ATOM 939 C C . ALA A 1 119 ? -0.992 -3.891 11.744 1.00 97.12 119 ALA A C 1
ATOM 941 O O . ALA A 1 119 ? -1.787 -3.615 10.847 1.00 97.12 119 ALA A O 1
ATOM 942 N N . VAL A 1 120 ? -1.381 -4.192 12.984 1.00 97.31 120 VAL A N 1
ATOM 943 C CA . VAL A 1 120 ? -2.779 -4.117 13.424 1.00 97.31 120 VAL A CA 1
ATOM 944 C C . VAL A 1 120 ? -3.002 -2.752 14.044 1.00 97.31 120 VAL A C 1
ATOM 946 O O . VAL A 1 120 ? -2.294 -2.377 14.983 1.00 97.31 120 VAL A O 1
ATOM 949 N N . PHE A 1 121 ? -3.987 -2.027 13.531 1.00 97.56 121 PHE A N 1
ATOM 950 C CA . PHE A 1 121 ? -4.334 -0.682 13.961 1.00 97.56 121 PHE A CA 1
ATOM 951 C C . PHE A 1 121 ? -5.663 -0.670 14.699 1.00 97.56 121 PHE A C 1
ATOM 953 O O . PHE A 1 121 ? -6.561 -1.466 14.423 1.00 97.56 121 PHE A O 1
ATOM 960 N N . VAL A 1 122 ? -5.775 0.272 15.628 1.00 97.75 122 VAL A N 1
ATOM 961 C CA . VAL A 1 122 ? -7.007 0.580 16.348 1.00 97.75 122 VAL A CA 1
ATOM 962 C C . VAL A 1 122 ? -7.334 2.047 16.129 1.00 97.75 122 VAL A C 1
ATOM 964 O O . VAL A 1 122 ? -6.447 2.901 16.202 1.00 97.75 122 VAL A O 1
ATOM 967 N N . VAL A 1 123 ? -8.613 2.348 15.904 1.00 97.94 123 VAL A N 1
ATOM 968 C CA . VAL A 1 123 ? -9.127 3.717 15.964 1.00 97.94 123 VAL A CA 1
ATOM 969 C C . VAL A 1 123 ? -10.454 3.789 16.727 1.00 97.94 123 VAL A C 1
ATOM 971 O O . VAL A 1 123 ? -11.384 3.048 16.395 1.00 97.94 123 VAL A O 1
ATOM 974 N N . PRO A 1 124 ? -10.577 4.669 17.740 1.00 98.06 124 PRO A N 1
ATOM 975 C CA . PRO A 1 124 ? -11.850 4.931 18.403 1.00 98.06 124 PRO A CA 1
ATOM 976 C C . PRO A 1 124 ? -12.916 5.390 17.412 1.00 98.06 124 PRO A C 1
ATOM 978 O O . PRO A 1 124 ? -12.655 6.249 16.571 1.00 98.06 124 PRO A O 1
ATOM 981 N N . LYS A 1 125 ? -14.137 4.857 17.521 1.00 98.00 125 LYS A N 1
ATOM 982 C CA . LYS A 1 125 ? -15.235 5.231 16.615 1.00 98.00 125 LYS A CA 1
ATOM 983 C C . LYS A 1 125 ? -15.578 6.718 16.688 1.00 98.00 125 LYS A C 1
ATOM 985 O O . LYS A 1 125 ? -15.908 7.313 15.671 1.00 98.00 125 LYS A O 1
ATOM 990 N N . GLU A 1 126 ? -15.469 7.310 17.872 1.00 97.50 126 GLU A N 1
ATOM 991 C CA . GLU A 1 126 ? -15.669 8.747 18.103 1.00 97.50 126 GLU A CA 1
ATOM 992 C C . GLU A 1 126 ? -14.658 9.633 17.357 1.00 97.50 126 GLU A C 1
ATOM 994 O O . GLU A 1 126 ? -14.963 10.780 17.040 1.00 97.50 126 GLU A O 1
ATOM 999 N N . ASN A 1 127 ? -13.497 9.080 16.992 1.00 97.62 127 ASN A N 1
ATOM 1000 C CA . ASN A 1 127 ? -12.470 9.765 16.207 1.00 97.62 127 ASN A CA 1
ATOM 1001 C C . ASN A 1 127 ? -12.630 9.560 14.690 1.00 97.62 127 ASN A C 1
ATOM 1003 O O . ASN A 1 127 ? -11.743 9.924 13.912 1.00 97.62 127 ASN A O 1
ATOM 1007 N N . VAL A 1 128 ? -13.746 8.969 14.253 1.00 97.62 128 VAL A N 1
ATOM 1008 C CA . VAL A 1 128 ? -14.080 8.773 12.840 1.00 97.62 128 VAL A CA 1
ATOM 1009 C C . VAL A 1 128 ? -15.265 9.662 12.476 1.00 97.62 128 VAL A C 1
ATOM 1011 O O . VAL A 1 128 ? -16.385 9.462 12.941 1.00 97.62 128 VAL A O 1
ATOM 1014 N N . SER A 1 129 ? -15.032 10.638 11.599 1.00 95.81 129 SER A N 1
ATOM 1015 C CA . SER A 1 129 ? -16.077 11.505 11.047 1.00 95.81 129 SER A CA 1
ATOM 1016 C C . SER A 1 129 ? -16.388 11.107 9.610 1.00 95.81 129 SER A C 1
ATOM 1018 O O . SER A 1 129 ? -15.479 10.956 8.796 1.00 95.81 129 SER A O 1
ATOM 1020 N N . ILE A 1 130 ? -17.674 10.959 9.290 1.00 96.00 130 ILE A N 1
ATOM 1021 C CA . ILE A 1 130 ? -18.167 10.608 7.956 1.00 96.00 130 ILE A CA 1
ATOM 1022 C C . ILE A 1 130 ? -19.100 11.727 7.494 1.00 96.00 130 ILE A C 1
ATOM 1024 O O . ILE A 1 130 ? -20.096 12.021 8.154 1.00 96.00 130 ILE A O 1
ATOM 1028 N N . LYS A 1 131 ? -18.775 12.367 6.370 1.00 95.12 131 LYS A N 1
ATOM 1029 C CA . LYS A 1 131 ? -19.565 13.458 5.780 1.00 95.12 131 LYS A CA 1
ATOM 1030 C C . LYS A 1 131 ? -19.852 13.159 4.317 1.00 95.12 131 LYS A C 1
ATOM 1032 O O . LYS A 1 131 ? -18.963 12.727 3.594 1.00 95.12 131 LYS A O 1
ATOM 1037 N N . THR A 1 132 ? -21.059 13.446 3.848 1.00 93.62 132 THR A N 1
ATOM 1038 C CA . THR A 1 132 ? -21.358 13.402 2.411 1.00 93.62 132 THR A CA 1
ATOM 1039 C C . THR A 1 132 ? -20.915 14.713 1.776 1.00 93.62 132 THR A C 1
ATOM 1041 O O . THR A 1 132 ? -21.24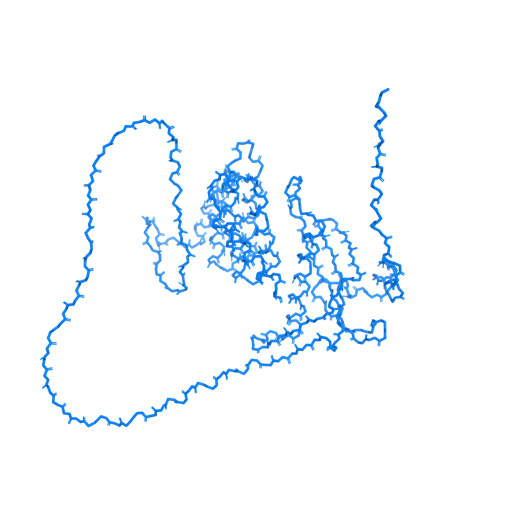9 15.792 2.262 1.00 93.62 132 THR A O 1
ATOM 1044 N N . LYS A 1 133 ? -20.160 14.633 0.684 1.00 88.44 133 LYS A N 1
ATOM 1045 C CA . LYS A 1 133 ? -19.783 15.771 -0.144 1.00 88.44 133 LYS A CA 1
ATOM 1046 C C . LYS A 1 133 ? -21.054 16.315 -0.779 1.00 88.44 133 LYS A C 1
ATOM 1048 O O . LYS A 1 133 ? -21.570 15.743 -1.737 1.00 88.44 133 LYS A O 1
ATOM 1053 N N . THR A 1 134 ? -21.565 17.412 -0.237 1.00 83.12 134 THR A N 1
ATOM 1054 C CA . THR A 1 134 ? -22.638 18.167 -0.870 1.00 83.12 134 THR A CA 1
ATOM 1055 C C . THR A 1 134 ? -22.086 18.694 -2.186 1.00 83.12 134 THR A C 1
ATOM 1057 O O . THR A 1 134 ? -21.178 19.528 -2.194 1.00 83.12 134 THR A O 1
ATOM 1060 N N . THR A 1 135 ? -22.564 18.161 -3.310 1.00 78.38 135 THR A N 1
ATOM 1061 C CA . THR A 1 135 ? -22.297 18.769 -4.613 1.00 78.38 135 THR A CA 1
ATOM 1062 C C . THR A 1 135 ? -22.816 20.203 -4.525 1.00 78.38 135 THR A C 1
ATOM 1064 O O . THR A 1 135 ? -23.995 20.369 -4.200 1.00 78.38 135 THR A O 1
ATOM 1067 N N . PRO A 1 136 ? -21.978 21.236 -4.739 1.00 67.88 136 PRO A N 1
ATOM 1068 C CA . PRO A 1 136 ? -22.472 22.601 -4.817 1.00 67.88 136 PRO A CA 1
ATOM 1069 C C . PRO A 1 136 ? -23.611 22.602 -5.828 1.00 67.88 136 PRO A C 1
ATOM 1071 O O . PRO A 1 136 ? -23.426 22.082 -6.931 1.00 67.88 136 PRO A O 1
ATOM 1074 N N . ALA A 1 137 ? -24.788 23.099 -5.435 1.00 61.78 137 ALA A N 1
ATOM 1075 C CA . ALA A 1 137 ? -25.889 23.260 -6.369 1.00 61.78 137 ALA A CA 1
ATOM 1076 C C . ALA A 1 137 ? -25.318 23.971 -7.598 1.00 61.78 137 ALA A C 1
ATOM 1078 O O . ALA A 1 137 ? -24.697 25.028 -7.452 1.00 61.78 137 ALA A O 1
ATOM 1079 N N . GLN A 1 138 ? -25.426 23.341 -8.776 1.00 62.22 138 GLN A N 1
ATOM 1080 C CA . GLN A 1 138 ? -25.011 23.999 -10.007 1.00 62.22 138 GLN A CA 1
ATOM 1081 C C . GLN A 1 138 ? -25.686 25.371 -10.008 1.00 62.22 138 GLN A C 1
ATOM 1083 O O . GLN A 1 138 ? -26.890 25.418 -9.731 1.00 62.22 138 GLN A O 1
ATOM 1088 N N . PRO A 1 139 ? -24.939 26.472 -10.223 1.00 67.00 139 PRO A N 1
ATOM 1089 C CA . PRO A 1 139 ? -25.550 27.787 -10.296 1.00 67.00 139 PRO A CA 1
ATOM 1090 C C . PRO A 1 139 ? -26.695 27.672 -11.290 1.00 67.00 139 PRO A C 1
ATOM 1092 O O . PRO A 1 139 ? -26.472 27.256 -12.430 1.00 67.00 139 PRO A O 1
ATOM 1095 N N . GLN A 1 140 ? -27.922 27.908 -10.812 1.00 64.81 140 GLN A N 1
ATOM 1096 C CA . GLN A 1 140 ? -29.097 27.862 -11.666 1.00 64.81 140 GLN A CA 1
ATOM 1097 C C . GLN A 1 140 ? -28.774 28.752 -12.854 1.00 64.81 140 GLN A C 1
ATOM 1099 O O . GLN A 1 140 ? -28.439 29.923 -12.669 1.00 64.81 140 GLN A O 1
ATOM 1104 N N . VAL A 1 141 ? -28.763 28.159 -14.049 1.00 62.28 141 VAL A N 1
ATOM 1105 C CA . VAL A 1 141 ? -28.555 28.901 -15.286 1.00 62.28 141 VAL A CA 1
ATOM 1106 C C . VAL A 1 141 ? -29.627 29.976 -15.280 1.00 62.28 141 VAL A C 1
ATOM 1108 O O . VAL A 1 141 ? -30.812 29.670 -15.403 1.00 62.28 141 VAL A O 1
ATOM 1111 N N . LEU A 1 142 ? -29.212 31.220 -15.039 1.00 57.69 142 LEU A N 1
ATOM 1112 C CA . LEU A 1 142 ? -30.076 32.377 -15.148 1.00 57.69 142 LEU A CA 1
ATOM 1113 C C . LEU A 1 142 ? -30.557 32.358 -16.597 1.00 57.69 142 LEU A C 1
ATOM 1115 O O . LEU A 1 142 ? -29.760 32.566 -17.514 1.00 57.69 142 LEU A O 1
ATOM 1119 N N . VAL A 1 143 ? -31.822 31.986 -16.799 1.00 61.28 143 VAL A N 1
ATOM 1120 C CA . VAL A 1 143 ? -32.459 31.974 -18.114 1.00 61.28 143 VAL A CA 1
ATOM 1121 C C . VAL A 1 143 ? -32.281 33.380 -18.674 1.00 61.28 143 VAL A C 1
ATOM 1123 O O . VAL A 1 143 ? -32.879 34.333 -18.179 1.00 61.28 143 VAL A O 1
ATOM 1126 N N . SER A 1 144 ? -31.370 33.521 -19.636 1.00 61.72 144 SER A N 1
ATOM 1127 C CA . SER A 1 144 ? -31.129 34.805 -20.282 1.00 61.72 144 SER A CA 1
ATOM 1128 C C . SER A 1 144 ? -32.373 35.170 -21.098 1.00 61.72 144 SER A C 1
ATOM 1130 O O . SER A 1 144 ? -32.950 34.280 -21.733 1.00 61.72 144 SER A O 1
ATOM 1132 N N . PRO A 1 145 ? -32.812 36.442 -21.083 1.00 56.16 145 PRO A N 1
ATOM 1133 C CA . PRO A 1 145 ? -33.939 36.890 -21.891 1.00 56.16 145 PRO A CA 1
ATOM 1134 C C . PRO A 1 145 ? -33.672 36.637 -23.378 1.00 56.16 145 PRO A C 1
ATOM 1136 O O . PRO A 1 145 ? -32.528 36.712 -23.829 1.00 56.16 145 PRO A O 1
ATOM 1139 N N . GLN A 1 146 ? -34.731 36.334 -24.131 1.00 51.09 146 GLN A N 1
ATOM 1140 C CA . GLN A 1 146 ? -34.647 36.099 -25.570 1.00 51.09 146 GLN A CA 1
ATOM 1141 C C . GLN A 1 146 ? -34.014 37.287 -26.320 1.00 51.09 146 GLN A C 1
ATOM 1143 O O . GLN A 1 146 ? -34.182 38.432 -25.891 1.00 51.09 146 GLN A O 1
ATOM 1148 N N . PRO A 1 147 ? -33.305 37.041 -27.439 1.00 49.78 147 PRO A N 1
ATOM 1149 C CA . PRO A 1 147 ? -32.636 38.101 -28.176 1.00 49.78 147 PRO A CA 1
ATOM 1150 C C . PRO A 1 147 ? -33.665 38.986 -28.882 1.00 49.78 147 PRO A C 1
ATOM 1152 O O . PRO A 1 147 ? -34.504 38.494 -29.635 1.00 49.78 147 PRO A O 1
ATOM 1155 N N . ILE A 1 148 ? -33.557 40.298 -28.665 1.00 45.78 148 ILE A N 1
ATOM 1156 C CA . ILE A 1 148 ? -34.119 41.296 -29.572 1.00 45.78 148 ILE A CA 1
ATOM 1157 C C . ILE A 1 148 ? -33.167 41.395 -30.762 1.00 45.78 148 ILE A C 1
ATOM 1159 O O . ILE A 1 148 ? -31.966 41.620 -30.613 1.00 45.78 148 ILE A O 1
ATOM 1163 N N . ASP A 1 149 ? -33.747 41.169 -31.928 1.00 44.56 149 ASP A N 1
ATOM 1164 C CA . ASP A 1 149 ? -33.149 41.204 -33.250 1.00 44.56 149 ASP A CA 1
ATOM 1165 C C . ASP A 1 149 ? -32.733 42.635 -33.620 1.00 44.56 149 ASP A C 1
ATOM 1167 O O . ASP A 1 149 ? -33.598 43.500 -33.671 1.00 44.56 149 ASP A O 1
ATOM 1171 N N . HIS A 1 150 ? -31.441 42.890 -33.871 1.00 39.25 150 HIS A N 1
ATOM 1172 C CA . HIS A 1 150 ? -30.966 44.040 -34.655 1.00 39.25 150 HIS A CA 1
ATOM 1173 C C . HIS A 1 150 ? -29.517 43.849 -35.149 1.00 39.25 150 HIS A C 1
ATOM 1175 O O . HIS A 1 150 ? -28.575 43.824 -34.363 1.00 39.25 150 HIS A O 1
ATOM 1181 N N . GLY A 1 151 ? -29.350 43.858 -36.476 1.00 34.16 151 GLY A N 1
ATOM 1182 C CA . GLY A 1 151 ? -28.422 44.782 -37.145 1.00 34.16 151 GLY A CA 1
ATOM 1183 C C . GLY A 1 151 ? -26.950 44.379 -37.303 1.00 34.16 151 GLY A C 1
ATOM 1184 O O . GLY A 1 151 ? -26.130 44.536 -36.409 1.00 34.16 151 GLY A O 1
ATOM 1185 N N . THR A 1 152 ? -26.611 43.997 -38.532 1.00 37.47 152 THR A N 1
ATOM 1186 C CA . THR A 1 152 ? -25.281 43.924 -39.164 1.00 37.47 152 THR A CA 1
ATOM 1187 C C . THR A 1 152 ? -24.295 45.055 -38.834 1.00 37.47 152 THR A C 1
ATOM 1189 O O . THR A 1 152 ? -24.628 46.220 -39.036 1.00 37.47 152 THR A O 1
ATOM 1192 N N . ALA A 1 153 ? -23.030 44.702 -38.556 1.00 32.94 153 ALA A N 1
ATOM 1193 C CA . ALA A 1 153 ? -21.841 45.414 -39.055 1.00 32.94 153 ALA A CA 1
ATOM 1194 C C . ALA A 1 153 ? -20.561 44.556 -38.935 1.00 32.94 153 ALA A C 1
ATOM 1196 O O . ALA A 1 153 ? -20.260 43.993 -37.884 1.00 32.94 153 ALA A O 1
ATOM 1197 N N . GLN A 1 154 ? -19.804 44.475 -40.034 1.00 33.91 154 GLN A N 1
ATOM 1198 C CA . GLN A 1 154 ? -18.454 43.908 -40.126 1.00 33.91 154 GLN A CA 1
ATOM 1199 C C . GLN A 1 154 ? -17.426 44.792 -39.401 1.00 33.91 154 GLN A C 1
ATOM 1201 O O . GLN A 1 154 ? -17.462 46.010 -39.551 1.00 33.91 154 GLN A O 1
ATOM 1206 N N . SER A 1 155 ? -16.425 44.187 -38.753 1.00 33.16 155 SER A N 1
ATOM 1207 C CA . SER A 1 155 ? -15.067 44.747 -38.711 1.00 33.16 155 SER A CA 1
ATOM 1208 C C . SER A 1 155 ? -14.027 43.694 -38.317 1.00 33.16 155 SER A C 1
ATOM 1210 O O . SER A 1 155 ? -14.205 42.903 -37.394 1.00 33.16 155 SER A O 1
ATOM 1212 N N . SER A 1 156 ? -12.947 43.695 -39.087 1.00 29.06 156 SER A N 1
ATOM 1213 C CA . SER A 1 156 ? -11.741 42.880 -39.032 1.00 29.06 156 SER A CA 1
ATOM 1214 C C . SER A 1 156 ? -10.794 43.264 -37.889 1.00 29.06 156 SER A C 1
ATOM 1216 O O . SER A 1 156 ? -10.538 44.445 -37.677 1.00 29.06 156 SER A O 1
ATOM 1218 N N . GLY A 1 157 ? -10.148 42.278 -37.260 1.00 28.31 157 GLY A N 1
ATOM 1219 C CA . GLY A 1 157 ? -9.034 42.514 -36.335 1.00 28.31 157 GLY A CA 1
ATOM 1220 C C . GLY A 1 157 ? -8.297 41.227 -35.977 1.00 28.31 157 GLY A C 1
ATOM 1221 O O . GLY A 1 157 ? -8.667 40.525 -35.045 1.00 28.31 157 GLY A O 1
ATOM 1222 N N . LYS A 1 158 ? -7.270 40.901 -36.764 1.00 29.20 158 LYS A N 1
ATOM 1223 C CA . LYS A 1 158 ? -6.397 39.729 -36.635 1.00 29.20 158 LYS A CA 1
ATOM 1224 C C . LYS A 1 158 ? -5.122 40.184 -35.915 1.00 29.20 158 LYS A C 1
ATOM 1226 O O . LYS A 1 158 ? -4.343 40.919 -36.511 1.00 29.20 158 LYS A O 1
ATOM 1231 N N . THR A 1 159 ? -4.891 39.753 -34.675 1.00 25.94 159 THR A N 1
ATOM 1232 C CA . THR A 1 159 ? -3.646 40.065 -33.948 1.00 25.94 159 THR A CA 1
ATOM 1233 C C . THR A 1 159 ? -2.829 38.795 -33.767 1.00 25.94 159 THR A C 1
ATOM 1235 O O . THR A 1 159 ? -3.201 37.891 -33.026 1.00 25.94 159 THR A O 1
ATOM 1238 N N . THR A 1 160 ? -1.718 38.735 -34.500 1.00 24.73 160 THR A N 1
ATOM 1239 C CA . THR A 1 160 ? -0.673 37.709 -34.404 1.00 24.73 160 THR A CA 1
ATOM 1240 C C . THR A 1 160 ? 0.478 38.335 -33.620 1.00 24.73 160 THR A C 1
ATOM 1242 O O . THR A 1 160 ? 0.937 39.410 -33.995 1.00 24.73 160 THR A O 1
ATOM 1245 N N . LEU A 1 161 ? 0.925 37.704 -32.533 1.00 23.55 161 LEU A N 1
ATOM 1246 C CA . LEU A 1 161 ? 2.114 38.117 -31.783 1.00 23.55 161 LEU A CA 1
ATOM 1247 C C . LEU A 1 161 ? 3.258 37.153 -32.105 1.00 23.55 161 LEU A C 1
ATOM 1249 O O . LEU A 1 161 ? 3.230 35.984 -31.731 1.00 23.55 161 LEU A O 1
ATOM 1253 N N . SER A 1 162 ? 4.245 37.670 -32.826 1.00 24.56 162 SER A N 1
ATOM 1254 C CA . SER A 1 162 ? 5.512 37.027 -33.169 1.00 24.56 162 SER A CA 1
ATOM 1255 C C . SER A 1 162 ? 6.650 37.702 -32.401 1.00 24.56 162 SER A C 1
ATOM 1257 O O . SER A 1 162 ? 6.732 38.928 -32.383 1.00 24.56 162 SER A O 1
ATOM 1259 N N . VAL A 1 163 ? 7.539 36.906 -31.800 1.00 27.36 163 VAL A N 1
ATOM 1260 C CA . VAL A 1 163 ? 8.799 37.352 -31.176 1.00 27.36 163 VAL A CA 1
ATOM 1261 C C . VAL A 1 163 ? 9.957 36.586 -31.844 1.00 27.36 163 VAL A C 1
ATOM 1263 O O . VAL A 1 163 ? 9.793 35.395 -32.117 1.00 27.36 163 VAL A O 1
ATOM 1266 N N . PRO A 1 164 ? 11.081 37.251 -32.183 1.00 27.77 164 PRO A N 1
ATOM 1267 C CA . PRO A 1 164 ? 12.041 36.759 -33.171 1.00 27.77 164 PRO A CA 1
ATOM 1268 C C . PRO A 1 164 ? 13.100 35.799 -32.611 1.00 27.77 164 PRO A C 1
ATOM 1270 O O . PRO A 1 164 ? 13.563 35.930 -31.480 1.00 27.77 164 PRO A O 1
ATOM 1273 N N . LEU A 1 165 ? 13.528 34.876 -33.477 1.00 22.19 165 LEU A N 1
ATOM 1274 C CA . LEU A 1 165 ? 14.742 34.069 -33.356 1.00 22.19 165 LEU A CA 1
ATOM 1275 C C . LEU A 1 165 ? 15.948 34.881 -33.846 1.00 22.19 165 LEU A C 1
ATOM 1277 O O . LEU A 1 165 ? 15.923 35.406 -34.959 1.00 22.19 165 LEU A O 1
ATOM 1281 N N . THR A 1 166 ? 17.028 34.908 -33.070 1.00 26.73 166 THR A N 1
ATOM 1282 C CA . THR A 1 166 ? 18.370 35.240 -33.561 1.00 26.73 166 THR A CA 1
ATOM 1283 C C . THR A 1 166 ? 19.275 34.022 -33.426 1.00 26.73 166 THR A C 1
ATOM 1285 O O . THR A 1 166 ? 19.370 33.397 -32.372 1.00 26.73 166 THR A O 1
ATOM 1288 N N . ALA A 1 167 ? 19.924 33.676 -34.535 1.00 29.30 167 ALA A N 1
ATOM 1289 C CA . ALA A 1 167 ? 20.991 32.695 -34.617 1.00 29.30 167 ALA A CA 1
ATOM 1290 C C . ALA A 1 167 ? 22.346 33.404 -34.486 1.00 29.30 167 ALA A C 1
ATOM 1292 O O . ALA A 1 167 ? 22.512 34.496 -35.027 1.00 29.30 167 ALA A O 1
ATOM 1293 N N . ASN A 1 168 ? 23.322 32.766 -33.835 1.00 26.33 168 ASN A N 1
ATOM 1294 C CA . ASN A 1 168 ? 24.714 32.854 -34.271 1.00 26.33 168 ASN A CA 1
ATOM 1295 C C . ASN A 1 168 ? 25.551 31.660 -33.791 1.00 26.33 168 ASN A C 1
ATOM 1297 O O . ASN A 1 168 ? 25.338 31.104 -32.716 1.00 26.33 168 ASN A O 1
ATOM 1301 N N . GLU A 1 169 ? 26.459 31.263 -34.678 1.00 27.08 169 GLU A N 1
ATOM 1302 C CA . GLU A 1 169 ? 27.250 30.034 -34.720 1.00 27.08 169 GLU A CA 1
ATOM 1303 C C . GLU A 1 169 ? 28.500 30.036 -33.810 1.00 27.08 169 GLU A C 1
ATOM 1305 O O . GLU A 1 169 ? 29.064 31.095 -33.554 1.00 27.08 169 GLU A O 1
ATOM 1310 N N . LYS A 1 170 ? 28.992 28.829 -33.456 1.00 28.11 170 LYS A N 1
ATOM 1311 C CA . LYS A 1 170 ? 30.295 28.196 -33.840 1.00 28.11 170 LYS A CA 1
ATOM 1312 C C . LYS A 1 170 ? 30.996 27.413 -32.704 1.00 28.11 170 LYS A C 1
ATOM 1314 O O . LYS A 1 170 ? 31.271 27.973 -31.655 1.00 28.11 170 LYS A O 1
ATOM 1319 N N . LYS A 1 171 ? 31.284 26.127 -33.016 1.00 25.73 171 LYS A N 1
ATOM 1320 C CA . LYS A 1 171 ? 32.502 25.287 -32.788 1.00 25.73 171 LYS A CA 1
ATOM 1321 C C . LYS A 1 171 ? 33.374 25.568 -31.539 1.00 25.73 171 LYS A C 1
ATOM 1323 O O . LYS A 1 171 ? 33.755 26.702 -31.320 1.00 25.73 171 LYS A O 1
ATOM 1328 N N . ASP A 1 172 ? 33.810 24.604 -30.718 1.00 25.41 172 ASP A N 1
ATOM 1329 C CA . ASP A 1 172 ? 34.520 23.353 -31.044 1.00 25.41 172 ASP A CA 1
ATOM 1330 C C . ASP A 1 172 ? 34.484 22.293 -29.901 1.00 25.41 172 ASP A C 1
ATOM 1332 O O . ASP A 1 172 ? 34.016 22.521 -28.790 1.00 25.41 172 ASP A O 1
ATOM 1336 N N . ILE A 1 173 ? 34.984 21.110 -30.263 1.00 30.45 173 ILE A N 1
ATOM 1337 C CA . ILE A 1 173 ? 34.936 19.740 -29.719 1.00 30.45 173 ILE A CA 1
ATOM 1338 C C . ILE A 1 173 ? 35.572 19.519 -28.324 1.00 30.45 173 ILE A C 1
ATOM 1340 O O . ILE A 1 173 ? 36.713 19.905 -28.104 1.00 30.45 173 ILE A O 1
ATOM 1344 N N . SER A 1 174 ? 34.923 18.726 -27.454 1.00 24.23 174 SER A N 1
ATOM 1345 C CA . SER A 1 174 ? 35.582 17.656 -26.665 1.00 24.23 174 SER A CA 1
ATOM 1346 C C . SER A 1 174 ? 34.550 16.701 -26.045 1.00 24.23 174 SER A C 1
ATOM 1348 O O . SER A 1 174 ? 33.483 17.114 -25.598 1.00 24.23 174 SER A O 1
ATOM 1350 N N . GLY A 1 175 ? 34.848 15.403 -26.100 1.00 31.58 175 GLY A N 1
ATOM 1351 C CA . GLY A 1 175 ? 33.896 14.298 -26.030 1.00 31.58 175 GLY A CA 1
ATOM 1352 C C . GLY A 1 175 ? 33.029 14.218 -24.774 1.00 31.58 175 GLY A C 1
ATOM 1353 O O . GLY A 1 175 ? 33.515 14.116 -23.653 1.00 31.58 175 GLY A O 1
ATOM 1354 N N . THR A 1 176 ? 31.722 14.125 -24.995 1.00 24.48 176 THR A N 1
ATOM 1355 C CA . THR A 1 176 ? 30.770 13.528 -24.059 1.00 24.48 176 THR A CA 1
ATOM 1356 C C . THR A 1 176 ? 29.780 12.697 -24.867 1.00 24.48 176 THR A C 1
ATOM 1358 O O . THR A 1 176 ? 29.208 13.161 -25.852 1.00 24.48 176 THR A O 1
ATOM 1361 N N . ASN A 1 177 ? 29.623 11.427 -24.486 1.00 26.72 177 ASN A N 1
ATOM 1362 C CA . ASN A 1 177 ? 28.588 10.551 -25.020 1.00 26.72 177 ASN A CA 1
ATOM 1363 C C . ASN A 1 177 ? 27.226 11.139 -24.634 1.00 26.72 177 ASN A C 1
ATOM 1365 O O . ASN A 1 177 ? 26.726 10.901 -23.535 1.00 26.72 177 ASN A O 1
ATOM 1369 N N . ASN A 1 178 ? 26.651 11.936 -25.532 1.00 23.52 178 ASN A N 1
ATOM 1370 C CA . ASN A 1 178 ? 25.304 12.465 -25.407 1.00 23.52 178 ASN A CA 1
ATOM 1371 C C . ASN A 1 178 ? 24.311 11.307 -25.517 1.00 23.52 178 ASN A C 1
ATOM 1373 O O . ASN A 1 178 ? 23.895 10.915 -26.605 1.00 23.52 178 ASN A O 1
ATOM 1377 N N . ILE A 1 179 ? 23.926 10.748 -24.371 1.00 25.52 179 ILE A N 1
ATOM 1378 C CA . ILE A 1 179 ? 22.699 9.968 -24.272 1.00 25.52 179 ILE A CA 1
ATOM 1379 C C . ILE A 1 179 ? 21.561 10.981 -24.404 1.00 25.52 179 ILE A C 1
ATOM 1381 O O . ILE A 1 179 ? 21.203 11.660 -23.443 1.00 25.52 179 ILE A O 1
ATOM 1385 N N . THR A 1 180 ? 21.007 11.116 -25.608 1.00 21.69 180 THR A N 1
ATOM 1386 C CA . THR A 1 180 ? 19.749 11.833 -25.825 1.00 21.69 180 THR A CA 1
ATOM 1387 C C . THR A 1 180 ? 18.634 11.051 -25.137 1.00 21.69 180 THR A C 1
ATOM 1389 O O . THR A 1 180 ? 18.037 10.139 -25.706 1.00 21.69 180 THR A O 1
ATOM 1392 N N . ILE A 1 181 ? 18.373 11.378 -23.874 1.00 29.59 181 ILE A N 1
ATOM 1393 C CA . ILE A 1 181 ? 17.179 10.927 -23.167 1.00 29.59 181 ILE A CA 1
ATOM 1394 C C . ILE A 1 181 ? 16.058 11.865 -23.601 1.00 29.59 181 ILE A C 1
ATOM 1396 O O . ILE A 1 181 ? 16.037 13.036 -23.230 1.00 29.59 181 ILE A O 1
ATOM 1400 N N . VAL A 1 182 ? 15.144 11.356 -24.424 1.00 24.27 182 VAL A N 1
ATOM 1401 C CA . VAL A 1 182 ? 13.889 12.043 -24.737 1.00 24.27 182 VAL A CA 1
ATOM 1402 C C . VAL A 1 182 ? 13.076 12.099 -23.444 1.00 24.27 182 VAL A C 1
ATOM 1404 O O . VAL A 1 182 ? 12.458 11.114 -23.039 1.00 24.27 182 VAL A O 1
ATOM 1407 N N . ILE A 1 183 ? 13.132 13.241 -22.761 1.00 28.47 183 ILE A N 1
ATOM 1408 C CA . ILE A 1 183 ? 12.272 13.560 -21.623 1.00 28.47 183 ILE A CA 1
ATOM 1409 C C . ILE A 1 183 ? 10.885 13.819 -22.209 1.00 28.47 183 ILE A C 1
ATOM 1411 O O . ILE A 1 183 ? 10.624 14.878 -22.773 1.00 28.47 183 ILE A O 1
ATOM 1415 N N . ILE A 1 184 ? 10.009 12.817 -22.145 1.00 28.45 184 ILE A N 1
ATOM 1416 C CA . ILE A 1 184 ? 8.588 13.022 -22.422 1.00 28.45 184 ILE A CA 1
ATOM 1417 C C . ILE A 1 184 ? 7.982 13.596 -21.143 1.00 28.45 184 ILE A C 1
ATOM 1419 O O . ILE A 1 184 ? 7.578 12.850 -20.248 1.00 28.45 184 ILE A O 1
ATOM 1423 N N . ASP A 1 185 ? 7.939 14.924 -21.060 1.00 25.77 185 ASP A N 1
ATOM 1424 C CA . ASP A 1 185 ? 7.059 15.620 -20.125 1.00 25.77 185 ASP A CA 1
ATOM 1425 C C . ASP A 1 185 ? 5.624 15.150 -20.383 1.00 25.77 185 ASP A C 1
ATOM 1427 O O . ASP A 1 185 ? 5.035 15.410 -21.431 1.00 25.77 185 ASP A O 1
ATOM 1431 N N . THR A 1 186 ? 5.057 14.409 -19.435 1.00 31.81 186 THR A N 1
ATOM 1432 C CA . THR A 1 186 ? 3.640 14.026 -19.446 1.00 31.81 186 THR A CA 1
ATOM 1433 C C . THR A 1 186 ? 2.951 14.630 -18.236 1.00 31.81 186 THR A C 1
ATOM 1435 O O . THR A 1 186 ? 2.458 13.949 -17.344 1.00 31.81 186 THR A O 1
ATOM 1438 N N . ALA A 1 187 ? 2.883 15.957 -18.245 1.00 29.11 187 ALA A N 1
ATOM 1439 C CA . ALA A 1 187 ? 1.779 16.680 -17.642 1.00 29.11 187 ALA A CA 1
ATOM 1440 C C . ALA A 1 187 ? 0.811 17.068 -18.763 1.00 29.11 187 ALA A C 1
ATOM 1442 O O . ALA A 1 187 ? 0.812 18.205 -19.215 1.00 29.11 187 ALA A O 1
ATOM 1443 N N . GLN A 1 188 ? -0.015 16.128 -19.231 1.00 26.30 188 GLN A N 1
ATOM 1444 C CA . GLN A 1 188 ? -1.231 16.495 -19.950 1.00 26.30 188 GLN A CA 1
ATOM 1445 C C . GLN A 1 188 ? -2.366 15.520 -19.647 1.00 26.30 188 GLN A C 1
ATOM 1447 O O . GLN A 1 188 ? -2.275 14.310 -19.834 1.00 26.30 188 GLN A O 1
ATOM 1452 N N . SER A 1 189 ? -3.409 16.142 -19.103 1.00 28.78 189 SER A N 1
ATOM 1453 C CA . SER A 1 189 ? -4.804 15.743 -19.016 1.00 28.78 189 SER A CA 1
ATOM 1454 C C . SER A 1 189 ? -5.240 14.652 -19.993 1.00 28.78 189 SER A C 1
ATOM 1456 O O . SER A 1 189 ? -4.889 14.651 -21.169 1.00 28.78 189 SER A O 1
ATOM 1458 N N . ALA A 1 190 ? -6.136 13.805 -19.491 1.00 37.44 190 ALA A N 1
ATOM 1459 C CA . ALA A 1 190 ? -7.028 12.967 -20.269 1.00 37.44 190 ALA A CA 1
ATOM 1460 C C . ALA A 1 190 ? -7.556 13.663 -21.545 1.00 37.44 190 ALA A C 1
ATOM 1462 O O . ALA A 1 190 ? -7.894 14.848 -21.534 1.00 37.44 190 ALA A O 1
ATOM 1463 N N . SER A 1 191 ? -7.696 12.849 -22.598 1.00 32.28 191 SER A N 1
ATOM 1464 C CA . SER A 1 191 ? -8.197 13.138 -23.952 1.00 32.28 191 SER A CA 1
ATOM 1465 C C . SER A 1 191 ? -7.224 13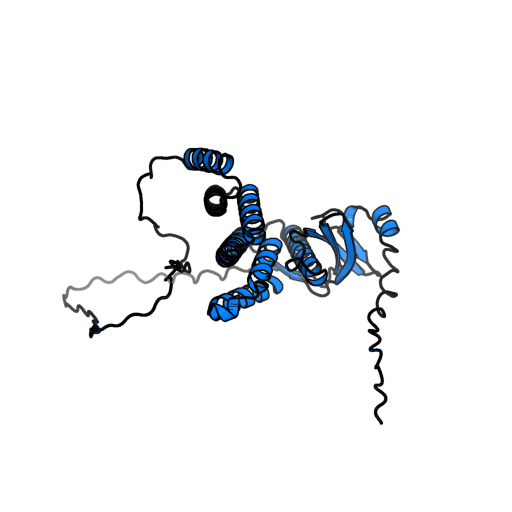.859 -24.901 1.00 32.28 191 SER A C 1
ATOM 1467 O O . SER A 1 191 ? -6.958 15.047 -24.785 1.00 32.28 191 SER A O 1
ATOM 1469 N N . GLY A 1 192 ? -6.724 13.124 -25.899 1.00 27.89 192 GLY A N 1
ATOM 1470 C CA . GLY A 1 192 ? -5.957 13.695 -27.009 1.00 27.89 192 GLY A CA 1
ATOM 1471 C C . GLY A 1 192 ? -4.909 12.733 -27.558 1.00 27.89 192 GLY A C 1
ATOM 1472 O O . GLY A 1 192 ? -4.056 12.250 -26.827 1.00 27.89 192 GLY A O 1
ATOM 1473 N N . LYS A 1 193 ? -5.014 12.424 -28.851 1.00 35.94 193 LYS A N 1
ATOM 1474 C CA . LYS A 1 193 ? -4.179 11.498 -29.629 1.00 35.94 193 LYS A CA 1
ATOM 1475 C C . LYS A 1 193 ? -2.673 11.653 -29.359 1.00 35.94 193 LYS A C 1
ATOM 1477 O O . LYS A 1 193 ? -2.116 12.718 -29.597 1.00 35.94 193 LYS A O 1
ATOM 1482 N N . LEU A 1 194 ? -2.007 10.550 -29.016 1.00 32.16 194 LEU A N 1
ATOM 1483 C CA . LEU A 1 194 ? -0.572 10.387 -29.249 1.00 32.16 194 LEU A CA 1
ATOM 1484 C C . LEU A 1 194 ? -0.384 9.414 -30.411 1.00 32.16 194 LEU A C 1
ATOM 1486 O O . LEU A 1 194 ? -0.525 8.201 -30.250 1.00 32.16 194 LEU A O 1
ATOM 1490 N N . GLU A 1 195 ? -0.053 9.961 -31.576 1.00 33.91 195 GLU A N 1
ATOM 1491 C CA . GLU A 1 195 ? 0.530 9.204 -32.675 1.00 33.91 195 GLU A CA 1
ATOM 1492 C C . GLU A 1 195 ? 1.705 9.981 -33.275 1.00 33.91 195 GLU A C 1
ATOM 1494 O O . GLU A 1 195 ? 1.545 11.124 -33.695 1.00 33.91 195 GLU A O 1
ATOM 1499 N N . ASN A 1 196 ? 2.887 9.354 -33.251 1.00 33.16 196 ASN A N 1
ATOM 1500 C CA . ASN A 1 196 ? 3.811 9.176 -34.381 1.00 33.16 196 ASN A CA 1
ATOM 1501 C C . ASN A 1 196 ? 5.131 8.632 -33.811 1.00 33.16 196 ASN A C 1
ATOM 1503 O O . ASN A 1 196 ? 5.900 9.341 -33.175 1.00 33.16 196 ASN A O 1
ATOM 1507 N N . THR A 1 197 ? 5.395 7.331 -33.910 1.00 33.19 197 THR A N 1
ATOM 1508 C CA . THR A 1 197 ? 5.793 6.689 -35.170 1.00 33.19 197 THR A CA 1
ATOM 1509 C C . THR A 1 197 ? 5.241 5.255 -35.296 1.00 33.19 197 THR A C 1
ATOM 1511 O O . THR A 1 197 ? 5.438 4.409 -34.423 1.00 33.19 197 THR A O 1
ATOM 1514 N N . SER A 1 198 ? 4.530 5.003 -36.401 1.00 34.81 198 SER A N 1
ATOM 1515 C CA . SER A 1 198 ? 3.958 3.714 -36.849 1.00 34.81 198 SER A CA 1
ATOM 1516 C C . SER A 1 198 ? 4.880 3.091 -37.931 1.00 34.81 198 SER A C 1
ATOM 1518 O O . SER A 1 198 ? 5.687 3.832 -38.493 1.00 34.81 198 SER A O 1
ATOM 1520 N N . PRO A 1 199 ? 4.847 1.768 -38.209 1.00 41.91 199 PRO A N 1
ATOM 1521 C CA . PRO A 1 199 ? 3.655 1.077 -38.690 1.00 41.91 199 PRO A CA 1
ATOM 1522 C C . PRO A 1 199 ? 3.361 -0.178 -37.864 1.00 41.91 199 PRO A C 1
ATOM 1524 O O . PRO A 1 199 ? 4.085 -1.163 -37.963 1.00 41.91 199 PRO A O 1
ATOM 1527 N N . ASP A 1 200 ? 2.316 -0.131 -37.036 1.00 41.06 200 ASP A N 1
ATOM 1528 C CA . ASP A 1 200 ? 1.279 -1.173 -37.051 1.00 41.06 200 ASP A CA 1
ATOM 1529 C C . ASP A 1 200 ? 0.110 -0.778 -36.135 1.00 41.06 200 ASP A C 1
ATOM 1531 O O . ASP A 1 200 ? 0.065 -1.107 -34.945 1.00 41.06 200 ASP A O 1
ATOM 1535 N N . GLN A 1 201 ? -0.834 -0.017 -36.684 1.00 43.69 201 GLN A N 1
ATOM 1536 C CA . GLN A 1 201 ? -2.138 0.208 -36.056 1.00 43.69 201 GLN A CA 1
ATOM 1537 C C . GLN A 1 201 ? -3.141 -0.916 -36.384 1.00 43.69 201 GLN A C 1
ATOM 1539 O O . GLN A 1 201 ? -4.300 -0.811 -35.996 1.00 43.69 201 GLN A O 1
ATOM 1544 N N . SER A 1 202 ? -2.709 -1.999 -37.049 1.00 46.25 202 SER A N 1
ATOM 1545 C CA . SER A 1 202 ? -3.565 -3.149 -37.379 1.00 46.25 202 SER A CA 1
ATOM 1546 C C . SER A 1 202 ? -3.384 -4.353 -36.447 1.00 46.25 202 SER A C 1
ATOM 1548 O O . SER A 1 202 ? -4.251 -5.220 -36.390 1.00 46.25 202 SER A O 1
ATOM 1550 N N . VAL A 1 203 ? -2.297 -4.385 -35.669 1.00 61.47 203 VAL A N 1
ATOM 1551 C CA . VAL A 1 203 ? -1.972 -5.511 -34.784 1.00 61.47 203 VAL A CA 1
ATOM 1552 C C . VAL A 1 203 ? -2.649 -5.336 -33.430 1.00 61.47 203 VAL A C 1
ATOM 1554 O O . VAL A 1 203 ? -2.420 -4.345 -32.720 1.00 61.47 203 VAL A O 1
ATOM 1557 N N . SER A 1 204 ? -3.466 -6.320 -33.054 1.00 86.12 204 SER A N 1
ATOM 1558 C CA . SER A 1 204 ? -4.206 -6.296 -31.791 1.00 86.12 204 SER A CA 1
ATOM 1559 C C . SER A 1 204 ? -3.242 -6.243 -30.596 1.00 86.12 204 SER A C 1
ATOM 1561 O O . SER A 1 204 ? -2.084 -6.672 -30.670 1.00 86.12 204 SER A O 1
ATOM 1563 N N . ILE A 1 205 ? -3.692 -5.705 -29.455 1.00 83.75 205 ILE A N 1
ATOM 1564 C CA . ILE A 1 205 ? -2.865 -5.680 -28.234 1.00 83.75 205 ILE A CA 1
ATOM 1565 C C . ILE A 1 205 ? -2.383 -7.098 -27.872 1.00 83.75 205 ILE A C 1
ATOM 1567 O O . ILE A 1 205 ? -1.231 -7.261 -27.460 1.00 83.75 205 ILE A O 1
ATOM 1571 N N . ASP A 1 206 ? -3.211 -8.114 -28.112 1.00 83.81 206 ASP A N 1
ATOM 1572 C CA . ASP A 1 206 ? -2.894 -9.517 -27.844 1.00 83.81 206 ASP A CA 1
ATOM 1573 C C . ASP A 1 206 ? -1.758 -10.041 -28.727 1.00 83.81 206 ASP A C 1
ATOM 1575 O O . ASP A 1 206 ? -0.858 -10.739 -28.252 1.00 83.81 206 ASP A O 1
ATOM 1579 N N . GLU A 1 207 ? -1.725 -9.653 -30.000 1.00 87.06 207 GLU A N 1
ATOM 1580 C CA . GLU A 1 207 ? -0.637 -10.015 -30.908 1.00 87.06 207 GLU A CA 1
ATOM 1581 C C . GLU A 1 207 ? 0.681 -9.336 -30.514 1.00 87.06 207 GLU A C 1
ATOM 1583 O O . GLU A 1 207 ? 1.747 -9.966 -30.550 1.00 87.06 207 GLU A O 1
ATOM 1588 N N . ARG A 1 208 ? 0.628 -8.074 -30.059 1.00 87.19 208 ARG A N 1
ATOM 1589 C CA . ARG A 1 208 ? 1.810 -7.366 -29.528 1.00 87.19 208 ARG A CA 1
ATOM 1590 C C . ARG A 1 208 ? 2.320 -8.026 -28.253 1.00 87.19 208 ARG A C 1
ATOM 1592 O O . ARG A 1 208 ? 3.532 -8.220 -28.131 1.00 87.19 208 ARG A O 1
ATOM 1599 N N . LEU A 1 209 ? 1.421 -8.409 -27.343 1.00 90.25 209 LEU A N 1
ATOM 1600 C CA . LEU A 1 209 ? 1.762 -9.167 -26.139 1.00 90.25 209 LEU A CA 1
ATOM 1601 C C . LEU A 1 209 ? 2.429 -10.491 -26.514 1.00 90.25 209 LEU A C 1
ATOM 1603 O O . LEU A 1 209 ? 3.555 -10.733 -26.090 1.00 90.25 209 LEU A O 1
ATOM 1607 N N . LYS A 1 210 ? 1.819 -11.293 -27.395 1.00 89.56 210 LYS A N 1
ATOM 1608 C CA . LYS A 1 210 ? 2.386 -12.571 -27.862 1.00 89.56 210 LYS A CA 1
ATOM 1609 C C . LYS A 1 210 ? 3.783 -12.391 -28.461 1.00 89.56 210 LYS A C 1
ATOM 1611 O O . LYS A 1 210 ? 4.708 -13.134 -28.122 1.00 89.56 210 LYS A O 1
ATOM 1616 N N . LYS A 1 211 ? 3.965 -11.376 -29.313 1.00 90.75 211 LYS A N 1
ATOM 1617 C CA . LYS A 1 211 ? 5.254 -11.048 -29.943 1.00 90.75 211 LYS A CA 1
ATOM 1618 C C . LYS A 1 211 ? 6.312 -10.661 -28.912 1.00 90.75 211 LYS A C 1
ATOM 1620 O O . LYS A 1 211 ? 7.429 -11.172 -28.975 1.00 90.75 211 LYS A O 1
ATOM 1625 N N . TYR A 1 212 ? 5.994 -9.763 -27.981 1.00 91.88 212 TYR A N 1
ATOM 1626 C CA . TYR A 1 212 ? 6.952 -9.311 -26.969 1.00 91.88 212 TYR A CA 1
ATOM 1627 C C . TYR A 1 212 ? 7.250 -10.385 -25.926 1.00 91.88 212 TYR A C 1
ATOM 1629 O O . TYR A 1 212 ? 8.412 -10.543 -25.567 1.00 91.88 212 TYR A O 1
ATOM 1637 N N . THR A 1 213 ? 6.266 -11.184 -25.513 1.00 90.62 213 THR A N 1
ATOM 1638 C CA . THR A 1 213 ? 6.491 -12.320 -24.611 1.00 90.62 213 THR A CA 1
ATOM 1639 C C . THR A 1 213 ? 7.423 -13.352 -25.242 1.00 90.62 213 THR A C 1
ATOM 1641 O O . THR A 1 213 ? 8.359 -13.784 -24.576 1.00 90.62 213 THR A O 1
ATOM 1644 N N . LYS A 1 214 ? 7.262 -13.680 -26.534 1.00 92.50 214 LYS A N 1
ATOM 1645 C CA . LYS A 1 214 ? 8.201 -14.569 -27.245 1.00 92.50 214 LYS A CA 1
ATOM 1646 C C . LYS A 1 214 ? 9.619 -13.989 -27.299 1.00 92.50 214 LYS A C 1
ATOM 1648 O O . LYS A 1 214 ? 10.590 -14.712 -27.111 1.00 92.50 214 LYS A O 1
ATOM 1653 N N . LYS A 1 215 ? 9.759 -12.679 -27.530 1.00 91.69 215 LYS A N 1
ATOM 1654 C CA . LYS A 1 215 ? 11.076 -12.020 -27.500 1.00 91.69 215 LYS A CA 1
ATOM 1655 C C . LYS A 1 215 ? 11.705 -12.047 -26.106 1.00 91.69 215 LYS A C 1
ATOM 1657 O O . LYS A 1 215 ? 12.894 -12.315 -25.999 1.00 91.69 215 LYS A O 1
ATOM 1662 N N . LEU A 1 216 ? 10.910 -11.823 -25.060 1.00 91.25 216 LEU A N 1
ATOM 1663 C CA . LEU A 1 216 ? 11.377 -11.876 -23.676 1.00 91.25 216 LEU A CA 1
ATOM 1664 C C . LEU A 1 216 ? 11.767 -13.302 -23.256 1.00 91.25 216 LEU A C 1
ATOM 1666 O O . LEU A 1 216 ? 12.697 -13.462 -22.483 1.00 91.25 216 LEU A O 1
ATOM 1670 N N . GLN A 1 217 ? 11.120 -14.347 -23.783 1.00 90.81 217 GLN A N 1
ATOM 1671 C CA . GLN A 1 217 ? 11.567 -15.732 -23.564 1.00 90.81 217 GLN A CA 1
ATOM 1672 C C . GLN A 1 217 ? 12.987 -15.969 -24.097 1.00 90.81 217 GLN A C 1
ATOM 1674 O O . GLN A 1 217 ? 13.769 -16.660 -23.453 1.00 90.81 217 GLN A O 1
ATOM 1679 N N . ASN A 1 218 ? 13.330 -15.364 -25.238 1.00 91.25 218 ASN A N 1
ATOM 1680 C CA . ASN A 1 218 ? 14.665 -15.476 -25.830 1.00 91.25 218 ASN A CA 1
ATOM 1681 C C . ASN A 1 218 ? 15.709 -14.588 -25.134 1.00 91.25 218 ASN A C 1
ATOM 1683 O O . ASN A 1 218 ? 16.896 -14.891 -25.193 1.00 91.25 218 ASN A O 1
ATOM 1687 N N . ASN A 1 219 ? 15.283 -13.494 -24.498 1.00 87.75 219 ASN A N 1
ATOM 1688 C CA . ASN A 1 219 ? 16.141 -12.628 -23.692 1.00 87.75 219 ASN A CA 1
ATOM 1689 C C . ASN A 1 219 ? 15.435 -12.235 -22.379 1.00 87.75 219 ASN A C 1
ATOM 1691 O O . ASN A 1 219 ? 14.839 -11.155 -22.304 1.00 87.75 219 ASN A O 1
AT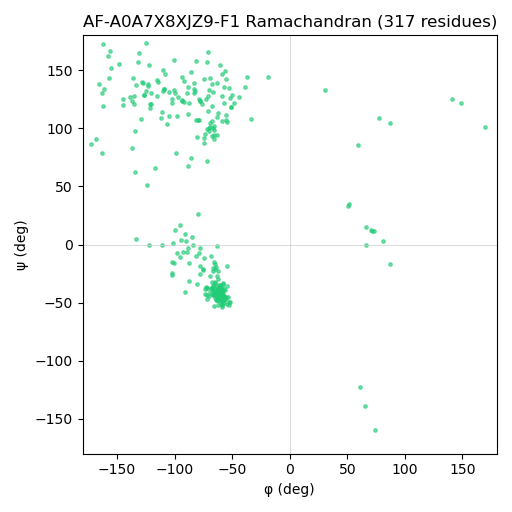OM 1695 N N . PRO A 1 220 ? 15.484 -13.095 -21.343 1.00 87.38 220 PRO A N 1
ATOM 1696 C CA . PRO A 1 220 ? 14.740 -12.881 -20.101 1.00 87.38 220 PRO A CA 1
ATOM 1697 C C . PRO A 1 220 ? 15.169 -11.657 -19.295 1.00 87.38 220 PRO A C 1
ATOM 1699 O O . PRO A 1 220 ? 14.404 -11.234 -18.434 1.00 87.38 220 PRO A O 1
ATOM 1702 N N . ALA A 1 221 ? 16.349 -11.097 -19.573 1.00 86.00 221 ALA A N 1
ATOM 1703 C CA . ALA A 1 221 ? 16.903 -9.930 -18.892 1.00 86.00 221 ALA A CA 1
ATOM 1704 C C . ALA A 1 221 ? 16.596 -8.600 -19.612 1.00 86.00 221 ALA A C 1
ATOM 1706 O O . ALA A 1 221 ? 17.066 -7.546 -19.188 1.00 86.00 221 ALA A O 1
ATOM 1707 N N . ASP A 1 222 ? 15.822 -8.612 -20.706 1.00 86.62 222 ASP A N 1
ATOM 1708 C CA . ASP A 1 222 ? 15.502 -7.396 -21.463 1.00 86.62 222 ASP A CA 1
ATOM 1709 C C . ASP A 1 222 ? 14.496 -6.502 -20.717 1.00 86.62 222 ASP A C 1
ATOM 1711 O O . ASP A 1 222 ? 13.271 -6.648 -20.825 1.00 86.62 222 ASP A O 1
ATOM 1715 N N . ILE A 1 223 ? 15.036 -5.531 -19.978 1.00 88.19 223 ILE A N 1
ATOM 1716 C CA . ILE A 1 223 ? 14.274 -4.564 -19.178 1.00 88.19 223 ILE A CA 1
ATOM 1717 C C . ILE A 1 223 ? 13.298 -3.759 -20.055 1.00 88.19 223 ILE A C 1
ATOM 1719 O O . ILE A 1 223 ? 12.152 -3.526 -19.665 1.00 88.19 223 ILE A O 1
ATOM 1723 N N . TYR A 1 224 ? 13.695 -3.367 -21.270 1.00 87.44 224 TYR A N 1
ATOM 1724 C CA . TYR A 1 224 ? 12.837 -2.576 -22.158 1.00 87.44 224 TYR A CA 1
ATOM 1725 C C . TYR A 1 224 ? 11.635 -3.377 -22.658 1.00 87.44 224 TYR A C 1
ATOM 1727 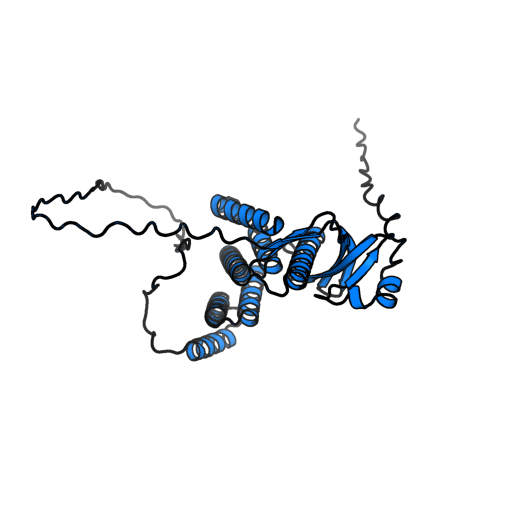O O . TYR A 1 224 ? 10.531 -2.830 -22.774 1.00 87.44 224 TYR A O 1
ATOM 1735 N N . LEU A 1 225 ? 11.814 -4.670 -22.943 1.00 88.56 225 LEU A N 1
ATOM 1736 C CA . LEU A 1 225 ? 10.700 -5.557 -23.278 1.00 88.56 225 LEU A CA 1
ATOM 1737 C C . LEU A 1 225 ? 9.753 -5.746 -22.094 1.00 88.56 225 LEU A C 1
ATOM 1739 O O . LEU A 1 225 ? 8.538 -5.713 -22.303 1.00 88.56 225 LEU A O 1
ATOM 1743 N N . MET A 1 226 ? 10.269 -5.870 -20.867 1.00 93.06 226 MET A N 1
ATOM 1744 C CA . MET A 1 226 ? 9.424 -5.939 -19.669 1.00 93.06 226 MET A CA 1
ATOM 1745 C C . MET A 1 226 ? 8.55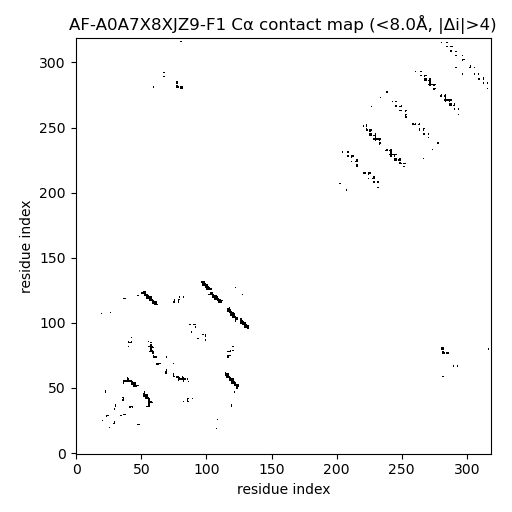8 -4.683 -19.514 1.00 93.06 226 MET A C 1
ATOM 1747 O O . MET A 1 226 ? 7.344 -4.806 -19.353 1.00 93.06 226 MET A O 1
ATOM 1751 N N . ILE A 1 227 ? 9.135 -3.485 -19.664 1.00 89.62 227 ILE A N 1
ATOM 1752 C CA . ILE A 1 227 ? 8.393 -2.211 -19.600 1.00 89.62 227 ILE A CA 1
ATOM 1753 C C . ILE A 1 227 ? 7.316 -2.144 -20.688 1.00 89.62 227 ILE A C 1
ATOM 1755 O O . ILE A 1 227 ? 6.177 -1.754 -20.430 1.00 89.62 227 ILE A O 1
ATOM 1759 N N . ARG A 1 228 ? 7.641 -2.547 -21.924 1.00 90.50 228 ARG A N 1
ATOM 1760 C CA . ARG A 1 228 ? 6.668 -2.556 -23.032 1.00 90.50 228 ARG A CA 1
ATOM 1761 C C . ARG A 1 228 ? 5.492 -3.483 -22.740 1.00 90.50 228 ARG A C 1
ATOM 1763 O O . ARG A 1 228 ? 4.356 -3.113 -23.024 1.00 90.50 228 ARG A O 1
ATOM 1770 N N . ILE A 1 229 ? 5.748 -4.657 -22.168 1.00 92.25 229 ILE A N 1
ATOM 1771 C CA . ILE A 1 229 ? 4.697 -5.596 -21.764 1.00 92.25 229 ILE A CA 1
ATOM 1772 C C . ILE A 1 229 ? 3.874 -5.020 -20.603 1.00 92.25 229 ILE A C 1
ATOM 1774 O O . ILE A 1 229 ? 2.646 -5.074 -20.662 1.00 92.25 229 ILE A O 1
ATOM 1778 N N . ALA A 1 230 ? 4.514 -4.405 -19.602 1.00 91.81 230 ALA A N 1
ATOM 1779 C CA . ALA A 1 230 ? 3.824 -3.735 -18.498 1.00 91.81 230 ALA A CA 1
ATOM 1780 C C . ALA A 1 230 ? 2.865 -2.646 -19.008 1.00 91.81 230 ALA A C 1
ATOM 1782 O O . ALA A 1 230 ? 1.689 -2.634 -18.647 1.00 91.81 230 ALA A O 1
ATOM 1783 N N . ASN A 1 231 ? 3.329 -1.806 -19.938 1.00 88.12 231 ASN A N 1
ATOM 1784 C CA . ASN A 1 231 ? 2.527 -0.750 -20.560 1.00 88.12 231 ASN A CA 1
ATOM 1785 C C . ASN A 1 231 ? 1.350 -1.301 -21.382 1.00 88.12 231 ASN A C 1
ATOM 1787 O O . ASN A 1 231 ? 0.274 -0.703 -21.396 1.00 88.12 231 ASN A O 1
ATOM 1791 N N . LEU A 1 232 ? 1.519 -2.440 -22.062 1.00 90.81 232 LEU A N 1
ATOM 1792 C CA . LEU A 1 232 ? 0.405 -3.105 -22.747 1.00 90.81 232 LEU A CA 1
ATOM 1793 C C . LEU A 1 232 ? -0.624 -3.629 -21.740 1.00 90.81 232 LEU A C 1
ATOM 1795 O O . LEU A 1 232 ? -1.815 -3.385 -21.922 1.00 90.81 232 LEU A O 1
ATOM 1799 N N . TYR A 1 233 ? -0.185 -4.254 -20.644 1.00 91.44 233 TYR A N 1
ATOM 1800 C CA . TYR A 1 233 ? -1.102 -4.693 -19.591 1.00 91.44 233 TYR A CA 1
ATOM 1801 C C . TYR A 1 233 ? -1.828 -3.525 -18.914 1.00 91.44 233 TYR A C 1
ATOM 1803 O O . TYR A 1 233 ? -3.044 -3.619 -18.728 1.00 91.44 233 TYR A O 1
ATOM 1811 N N . LYS A 1 234 ? -1.139 -2.400 -18.665 1.00 88.25 234 LYS A N 1
ATOM 1812 C CA . LYS A 1 234 ? -1.740 -1.130 -18.216 1.00 88.25 234 LYS A CA 1
ATOM 1813 C C . LYS A 1 234 ? -2.873 -0.697 -19.149 1.00 88.25 234 LYS A C 1
ATOM 1815 O O . LYS A 1 234 ? -3.976 -0.431 -18.687 1.00 88.25 234 LYS A O 1
ATOM 1820 N N . ARG A 1 235 ? -2.638 -0.692 -20.467 1.00 85.75 235 ARG A N 1
ATOM 1821 C CA . ARG A 1 235 ? -3.651 -0.308 -21.471 1.00 85.75 235 ARG A CA 1
ATOM 1822 C C . ARG A 1 235 ? -4.868 -1.233 -21.504 1.00 85.75 235 ARG A C 1
ATOM 1824 O O . ARG A 1 235 ? -5.942 -0.788 -21.884 1.00 85.75 235 ARG A O 1
ATOM 1831 N N . THR A 1 236 ? -4.702 -2.495 -21.113 1.00 87.00 236 THR A N 1
ATOM 1832 C CA . THR A 1 236 ? -5.801 -3.475 -21.014 1.00 87.00 236 THR A CA 1
ATOM 1833 C C . THR A 1 236 ? -6.474 -3.512 -19.639 1.00 87.00 236 THR A C 1
ATOM 1835 O O . THR A 1 236 ? -7.330 -4.360 -19.412 1.00 87.00 236 THR A O 1
ATOM 1838 N N . GLY A 1 237 ? -6.069 -2.651 -18.697 1.00 83.38 237 GLY A N 1
ATOM 1839 C CA . GLY A 1 237 ? -6.586 -2.654 -17.323 1.00 83.38 237 GLY A CA 1
ATOM 1840 C C . GLY A 1 237 ? -6.126 -3.845 -16.472 1.00 83.38 237 GLY A C 1
ATOM 1841 O O . GLY A 1 237 ? -6.646 -4.064 -15.382 1.00 83.38 237 GLY A O 1
ATOM 1842 N N . ASN A 1 238 ? -5.147 -4.631 -16.935 1.00 87.19 238 ASN A N 1
ATOM 1843 C CA . ASN A 1 238 ? -4.629 -5.773 -16.184 1.00 87.19 238 ASN A CA 1
ATOM 1844 C C . ASN A 1 238 ? -3.529 -5.333 -15.206 1.00 87.19 238 ASN A C 1
ATOM 1846 O O . ASN A 1 238 ? -2.336 -5.565 -15.428 1.00 87.19 238 ASN A O 1
ATOM 1850 N N . THR A 1 239 ? -3.944 -4.688 -14.116 1.00 86.31 239 THR A N 1
ATOM 1851 C CA . THR A 1 239 ? -3.046 -4.078 -13.123 1.00 86.31 239 THR A CA 1
ATOM 1852 C C . THR A 1 239 ? -2.082 -5.074 -12.493 1.00 86.31 239 THR A C 1
ATOM 1854 O O . THR A 1 239 ? -0.889 -4.795 -12.395 1.00 86.31 239 THR A O 1
ATOM 1857 N N . ASN A 1 240 ? -2.553 -6.276 -12.150 1.00 84.50 240 ASN A N 1
ATOM 1858 C CA . ASN A 1 240 ? -1.708 -7.297 -11.528 1.00 84.50 240 ASN A CA 1
ATOM 1859 C C . ASN A 1 240 ? -0.546 -7.715 -12.436 1.00 84.50 240 ASN A C 1
ATOM 1861 O O . ASN A 1 240 ? 0.597 -7.776 -11.984 1.00 84.50 240 ASN A O 1
ATOM 1865 N N . LYS A 1 241 ? -0.816 -7.974 -13.722 1.00 89.19 241 LYS A N 1
ATOM 1866 C CA . LYS A 1 241 ? 0.243 -8.348 -14.666 1.00 89.19 241 LYS A CA 1
ATOM 1867 C C . LYS A 1 241 ? 1.171 -7.174 -14.959 1.00 89.19 241 LYS A C 1
ATOM 1869 O O . LYS A 1 241 ? 2.381 -7.374 -14.984 1.00 89.19 241 LYS A O 1
ATOM 1874 N N . ALA A 1 242 ? 0.638 -5.962 -15.128 1.00 90.19 242 ALA A N 1
ATOM 1875 C CA . ALA A 1 242 ? 1.465 -4.770 -15.319 1.00 90.19 242 ALA A CA 1
ATOM 1876 C C . ALA A 1 242 ? 2.481 -4.604 -14.175 1.00 90.19 242 ALA A C 1
ATOM 1878 O O . ALA A 1 242 ? 3.678 -4.474 -14.432 1.00 90.19 242 ALA A O 1
ATOM 1879 N N . ASN A 1 243 ? 2.029 -4.743 -12.926 1.00 86.25 243 ASN A N 1
ATOM 1880 C CA . ASN A 1 243 ? 2.884 -4.626 -11.744 1.00 86.25 243 ASN A CA 1
ATOM 1881 C C . ASN A 1 243 ? 3.955 -5.711 -11.671 1.00 86.25 243 ASN A C 1
ATOM 1883 O O . ASN A 1 243 ? 5.101 -5.409 -11.353 1.00 86.25 243 ASN A O 1
ATOM 1887 N N . GLN A 1 244 ? 3.623 -6.960 -12.014 1.00 89.06 244 GLN A N 1
ATOM 1888 C CA . GLN A 1 244 ? 4.617 -8.037 -12.066 1.00 89.06 244 GLN A CA 1
ATOM 1889 C C . GLN A 1 244 ? 5.751 -7.720 -13.049 1.00 89.06 244 GLN A C 1
ATOM 1891 O O . GLN A 1 244 ? 6.917 -7.963 -12.742 1.00 89.06 244 GLN A O 1
ATOM 1896 N N . PHE A 1 245 ? 5.433 -7.155 -14.218 1.00 91.38 245 PHE A N 1
ATOM 1897 C CA . PHE A 1 245 ? 6.452 -6.783 -15.201 1.00 91.38 245 PHE A CA 1
ATOM 1898 C C . PHE A 1 245 ? 7.251 -5.543 -14.792 1.00 91.38 245 PHE A C 1
ATOM 1900 O O . PHE A 1 245 ? 8.463 -5.539 -14.996 1.00 91.38 245 PHE A O 1
ATOM 1907 N N . TYR A 1 246 ? 6.627 -4.532 -14.177 1.00 91.06 246 TYR A N 1
ATOM 1908 C CA . TYR A 1 246 ? 7.369 -3.403 -13.606 1.00 91.06 246 TYR A CA 1
ATOM 1909 C C . TYR A 1 246 ? 8.319 -3.851 -12.494 1.00 91.06 246 TYR A C 1
ATOM 1911 O O . TYR A 1 246 ? 9.476 -3.447 -12.491 1.00 91.06 246 TYR A O 1
ATOM 1919 N N . TYR A 1 247 ? 7.867 -4.724 -11.591 1.00 87.31 247 TYR A N 1
ATOM 1920 C CA . TYR A 1 247 ? 8.704 -5.256 -10.518 1.00 87.31 247 TYR A CA 1
ATOM 1921 C C . TYR A 1 247 ? 9.925 -6.000 -11.065 1.00 87.31 247 TYR A C 1
ATOM 1923 O O . TYR A 1 247 ? 11.051 -5.658 -10.713 1.00 87.31 247 TYR A O 1
ATOM 1931 N N . ARG A 1 248 ? 9.715 -6.936 -11.999 1.00 88.81 248 ARG A N 1
ATOM 1932 C CA . ARG A 1 248 ? 10.813 -7.667 -12.652 1.00 88.81 248 ARG A CA 1
ATOM 1933 C C . ARG A 1 248 ? 11.778 -6.738 -13.388 1.00 88.81 248 ARG A C 1
ATOM 1935 O O . ARG A 1 248 ? 12.980 -6.962 -13.354 1.00 88.81 248 ARG A O 1
ATOM 1942 N N . ALA A 1 249 ? 11.263 -5.694 -14.039 1.00 89.31 249 ALA A N 1
ATOM 1943 C CA . ALA A 1 249 ? 12.091 -4.701 -14.716 1.00 89.31 249 ALA A CA 1
ATOM 1944 C C . ALA A 1 249 ? 12.972 -3.925 -13.724 1.00 89.31 249 ALA A C 1
ATOM 1946 O O . ALA A 1 249 ? 14.140 -3.681 -14.018 1.00 89.31 249 ALA A O 1
ATOM 1947 N N . ILE A 1 250 ? 12.431 -3.570 -12.552 1.00 87.00 250 ILE A N 1
ATOM 1948 C CA . ILE A 1 250 ? 13.189 -2.913 -11.481 1.00 87.00 250 ILE A CA 1
ATOM 1949 C C . ILE A 1 250 ? 14.257 -3.864 -10.937 1.00 87.00 250 ILE A C 1
ATOM 1951 O O . ILE A 1 250 ? 15.425 -3.496 -10.940 1.00 87.00 250 ILE A O 1
ATOM 1955 N N . GLU A 1 251 ? 13.891 -5.081 -10.539 1.00 83.25 251 GLU A N 1
ATOM 1956 C CA . GLU A 1 251 ? 14.825 -6.096 -10.025 1.00 83.25 251 GLU A CA 1
ATOM 1957 C C . GLU A 1 251 ? 15.989 -6.331 -11.001 1.00 83.25 251 GLU A C 1
ATOM 1959 O O . GLU A 1 251 ? 17.151 -6.113 -10.662 1.00 83.25 251 GLU A O 1
ATOM 1964 N N . GLN A 1 252 ? 15.671 -6.601 -12.270 1.00 84.19 252 GLN A N 1
ATOM 1965 C CA . GLN A 1 252 ? 16.668 -6.823 -13.316 1.00 84.19 252 GLN A CA 1
ATOM 1966 C C . GLN A 1 252 ? 17.579 -5.606 -13.552 1.00 84.19 252 GLN A C 1
ATOM 1968 O O . GLN A 1 252 ? 18.756 -5.766 -13.869 1.00 84.19 252 GLN A O 1
ATOM 1973 N N . SER A 1 253 ? 17.045 -4.388 -13.418 1.00 79.75 253 SER A N 1
ATOM 1974 C CA . SER A 1 253 ? 17.816 -3.148 -13.581 1.00 79.75 253 SER A CA 1
ATOM 1975 C C . SER A 1 253 ? 18.738 -2.829 -12.403 1.00 79.75 253 SER A C 1
ATOM 1977 O O . SER A 1 253 ? 19.684 -2.056 -12.564 1.00 79.75 253 SER A O 1
ATOM 1979 N N . LEU A 1 254 ? 18.462 -3.403 -11.230 1.00 75.69 254 LEU A N 1
ATOM 1980 C CA . LEU A 1 254 ? 19.269 -3.247 -10.022 1.00 75.69 254 LEU A CA 1
ATOM 1981 C C . LEU A 1 254 ? 20.395 -4.286 -9.945 1.00 75.69 254 LEU A C 1
ATOM 1983 O O . LEU A 1 254 ? 21.465 -3.962 -9.432 1.00 75.69 254 LEU A O 1
ATOM 1987 N N . ASP A 1 255 ? 20.174 -5.482 -10.496 1.00 72.38 255 ASP A N 1
ATOM 1988 C CA . ASP A 1 255 ? 21.155 -6.578 -10.532 1.00 72.38 255 ASP A CA 1
ATOM 1989 C C . ASP A 1 255 ? 22.245 -6.414 -11.601 1.00 72.38 255 ASP A C 1
ATOM 1991 O O . ASP A 1 255 ? 23.299 -7.056 -11.530 1.00 72.38 255 ASP A O 1
ATOM 1995 N N . ASP A 1 256 ? 22.020 -5.568 -12.609 1.00 66.12 256 ASP A N 1
ATOM 1996 C CA . ASP A 1 256 ? 23.014 -5.311 -13.646 1.00 66.12 256 ASP A CA 1
ATOM 1997 C C . ASP A 1 256 ? 24.278 -4.686 -13.021 1.00 66.12 256 ASP A C 1
ATOM 1999 O O . ASP A 1 256 ? 24.268 -3.564 -12.514 1.00 66.12 256 ASP A O 1
ATOM 2003 N N . LYS A 1 257 ? 25.396 -5.427 -13.045 1.00 57.06 257 LYS A N 1
ATOM 2004 C CA . LYS A 1 257 ? 26.701 -4.996 -12.504 1.00 57.06 257 LYS A CA 1
ATOM 2005 C C . LYS A 1 257 ? 27.281 -3.789 -13.251 1.00 57.06 257 LYS A C 1
ATOM 2007 O O . LYS A 1 257 ? 28.106 -3.074 -12.686 1.00 57.06 257 LYS A O 1
ATOM 2012 N N . ASN A 1 258 ? 26.803 -3.522 -14.469 1.00 52.28 258 ASN A N 1
ATOM 2013 C CA . ASN A 1 258 ? 27.080 -2.301 -15.236 1.00 52.28 258 ASN A CA 1
ATOM 2014 C C . ASN A 1 258 ? 25.977 -1.238 -15.049 1.00 52.28 258 ASN A C 1
ATOM 2016 O O . ASN A 1 258 ? 25.870 -0.294 -15.833 1.00 52.28 258 ASN A O 1
ATOM 2020 N N . GLY A 1 259 ? 25.170 -1.415 -13.997 1.00 54.34 259 GLY A N 1
ATOM 2021 C CA . GLY A 1 259 ? 23.831 -0.898 -13.768 1.00 54.34 259 GLY A CA 1
ATOM 2022 C C . GLY A 1 259 ? 23.558 0.467 -14.345 1.00 54.34 259 GLY A C 1
ATOM 2023 O O . GLY A 1 259 ? 23.950 1.501 -13.790 1.00 54.34 259 GLY A O 1
ATOM 2024 N N . ASN A 1 260 ? 22.755 0.470 -15.405 1.00 63.47 260 ASN A N 1
ATOM 2025 C CA . ASN A 1 260 ? 22.077 1.670 -15.843 1.00 63.47 260 ASN A CA 1
ATOM 2026 C C . ASN A 1 260 ? 20.954 2.001 -14.845 1.00 63.47 260 ASN A C 1
ATOM 2028 O O . ASN A 1 260 ? 19.765 1.861 -15.130 1.00 63.47 260 ASN A O 1
ATOM 2032 N N . LYS A 1 261 ? 21.349 2.457 -13.649 1.00 73.25 261 LYS A N 1
ATOM 2033 C CA . LYS A 1 261 ? 20.467 2.894 -12.555 1.00 73.25 261 LYS A CA 1
ATOM 2034 C C . LYS A 1 261 ? 19.477 3.974 -13.020 1.00 73.25 261 LYS A C 1
ATOM 2036 O O . LYS A 1 261 ? 18.437 4.150 -12.398 1.00 73.25 261 LYS A O 1
ATOM 2041 N N . VAL A 1 262 ? 19.748 4.648 -14.143 1.00 77.56 262 VAL A N 1
ATOM 2042 C CA . VAL A 1 262 ? 18.807 5.562 -14.807 1.00 77.56 262 VAL A CA 1
ATOM 2043 C C . VAL A 1 262 ? 17.570 4.838 -15.331 1.00 77.56 262 VAL A C 1
ATOM 2045 O O . VAL A 1 262 ? 16.459 5.338 -15.152 1.00 77.56 262 VAL A O 1
ATOM 2048 N N . ILE A 1 263 ? 17.726 3.642 -15.905 1.00 80.62 263 ILE A N 1
ATOM 2049 C CA . ILE A 1 263 ? 16.590 2.809 -16.317 1.00 80.62 263 ILE A CA 1
ATOM 2050 C C . ILE A 1 263 ? 15.778 2.413 -15.084 1.00 80.62 263 ILE A C 1
ATOM 2052 O O . ILE A 1 263 ? 14.570 2.623 -15.084 1.00 80.62 263 ILE A O 1
ATOM 2056 N N . ALA A 1 264 ? 16.429 1.932 -14.019 1.00 81.00 264 ALA A N 1
ATOM 2057 C CA . ALA A 1 264 ? 15.755 1.550 -12.775 1.00 81.00 264 ALA A CA 1
ATOM 2058 C C . ALA A 1 264 ? 14.856 2.675 -12.243 1.00 81.00 264 ALA A C 1
ATOM 2060 O O . ALA A 1 264 ? 13.667 2.472 -12.004 1.00 81.00 264 ALA A O 1
ATOM 2061 N N . MET A 1 265 ? 15.398 3.892 -12.153 1.00 85.00 265 MET A N 1
ATOM 2062 C CA . MET A 1 265 ? 14.653 5.078 -11.723 1.00 85.00 265 MET A CA 1
ATOM 2063 C C . MET A 1 265 ? 13.468 5.399 -12.637 1.00 85.00 265 MET A C 1
ATOM 2065 O O . MET A 1 265 ? 12.385 5.718 -12.149 1.00 85.00 265 MET A O 1
ATOM 2069 N N . HIS A 1 266 ? 13.650 5.312 -13.957 1.00 84.56 266 HIS A N 1
ATOM 2070 C CA . HIS A 1 266 ? 12.568 5.561 -14.907 1.00 84.56 266 HIS A CA 1
ATOM 2071 C C . HIS A 1 266 ? 11.425 4.555 -14.731 1.00 84.56 266 HIS A C 1
ATOM 2073 O O . HIS A 1 266 ? 10.256 4.941 -14.703 1.00 84.56 266 HIS A O 1
ATOM 2079 N N . VAL A 1 267 ? 11.760 3.276 -14.547 1.00 88.69 267 VAL A N 1
ATOM 2080 C CA . VAL A 1 267 ? 10.771 2.224 -14.289 1.00 88.69 267 VAL A CA 1
ATOM 2081 C C . VAL A 1 267 ? 10.071 2.444 -12.951 1.00 88.69 267 VAL A C 1
ATOM 2083 O O . VAL A 1 267 ? 8.848 2.340 -12.896 1.00 88.69 267 VAL A O 1
ATOM 2086 N N . MET A 1 268 ? 10.805 2.810 -11.894 1.00 90.62 268 MET A N 1
ATOM 2087 C CA . MET A 1 268 ? 10.223 3.135 -10.586 1.00 90.62 268 MET A CA 1
ATOM 2088 C C . MET A 1 268 ? 9.218 4.285 -10.686 1.00 90.62 268 MET A C 1
ATOM 2090 O O . MET A 1 268 ? 8.127 4.188 -10.130 1.00 90.62 268 MET A O 1
ATOM 2094 N N . LEU A 1 269 ? 9.543 5.353 -11.422 1.00 90.75 269 LEU A N 1
ATOM 2095 C CA . LEU A 1 269 ? 8.637 6.490 -11.585 1.00 90.75 269 LEU A CA 1
ATOM 2096 C C . LEU A 1 269 ? 7.367 6.106 -12.360 1.00 90.75 269 LEU A C 1
ATOM 2098 O O . LEU A 1 269 ? 6.268 6.464 -11.932 1.00 90.75 269 LEU A O 1
ATOM 2102 N N . GLN A 1 270 ? 7.503 5.337 -13.448 1.00 90.25 270 GLN A N 1
ATOM 2103 C CA . GLN A 1 270 ? 6.351 4.832 -14.207 1.00 90.25 270 GLN A CA 1
ATOM 2104 C C . GLN A 1 270 ? 5.461 3.919 -13.358 1.00 90.25 270 GLN A C 1
ATOM 2106 O O . GLN A 1 270 ? 4.239 4.070 -13.370 1.00 90.25 270 GLN A O 1
ATOM 2111 N N . ALA A 1 271 ? 6.063 3.000 -12.600 1.00 91.00 271 ALA A N 1
ATOM 2112 C CA . ALA A 1 271 ? 5.337 2.101 -11.713 1.00 91.00 271 ALA A CA 1
ATOM 2113 C C . ALA A 1 271 ? 4.609 2.881 -10.607 1.00 91.00 271 ALA A C 1
ATOM 2115 O O . ALA A 1 271 ? 3.437 2.627 -10.347 1.00 91.00 271 ALA A O 1
ATOM 2116 N N . ALA A 1 272 ? 5.260 3.885 -10.009 1.00 93.19 272 ALA A N 1
ATOM 2117 C CA . ALA A 1 272 ? 4.655 4.729 -8.982 1.00 93.19 272 ALA A CA 1
ATOM 2118 C C . ALA A 1 272 ? 3.423 5.487 -9.500 1.00 93.19 272 ALA A C 1
ATOM 2120 O O . ALA A 1 272 ? 2.371 5.467 -8.864 1.00 93.19 272 ALA A O 1
ATOM 2121 N N . GLN A 1 273 ? 3.543 6.118 -10.673 1.00 91.75 273 GLN A N 1
ATOM 2122 C CA . GLN A 1 273 ? 2.437 6.831 -11.318 1.00 91.75 273 GLN A CA 1
ATOM 2123 C C . GLN A 1 273 ? 1.294 5.881 -11.682 1.00 91.75 273 GLN A C 1
ATOM 2125 O O . GLN A 1 273 ? 0.134 6.193 -11.433 1.00 91.75 273 GLN A O 1
ATOM 2130 N N . PHE A 1 274 ? 1.615 4.704 -12.221 1.00 91.19 274 PHE A N 1
ATOM 2131 C CA . PHE A 1 274 ? 0.614 3.702 -12.569 1.00 91.19 274 PHE A CA 1
ATOM 2132 C C . PHE A 1 274 ? -0.167 3.195 -11.349 1.00 91.19 274 PHE A C 1
ATOM 2134 O O . PHE A 1 274 ? -1.392 3.092 -11.398 1.00 91.19 274 PHE A O 1
ATOM 2141 N N . GLU A 1 275 ? 0.517 2.909 -10.243 1.00 90.31 275 GLU A N 1
ATOM 2142 C CA . GLU A 1 275 ? -0.140 2.480 -9.005 1.00 90.31 275 GLU A CA 1
ATOM 2143 C C . GLU A 1 275 ? -0.987 3.608 -8.402 1.00 90.31 275 GLU A C 1
ATOM 2145 O O . GLU A 1 275 ? -2.086 3.351 -7.915 1.00 90.31 275 GLU A O 1
ATOM 2150 N N . GLU A 1 276 ? -0.530 4.864 -8.487 1.00 91.44 276 GLU A N 1
ATOM 2151 C CA . GLU A 1 276 ? -1.318 6.030 -8.067 1.00 91.44 276 GLU A CA 1
ATOM 2152 C C . GLU A 1 276 ? -2.601 6.173 -8.906 1.00 91.44 276 GLU A C 1
ATOM 2154 O O . GLU A 1 276 ? -3.677 6.373 -8.338 1.00 91.44 276 GLU A O 1
ATOM 2159 N N . GLU A 1 277 ? -2.506 6.017 -10.233 1.00 89.25 277 GLU A N 1
ATOM 2160 C CA . GLU A 1 277 ? -3.647 6.013 -11.166 1.00 89.25 277 GLU A CA 1
ATOM 2161 C C . GLU A 1 277 ? -4.636 4.879 -10.862 1.00 89.25 277 GLU A C 1
ATOM 2163 O O . GLU A 1 277 ? -5.847 5.073 -10.954 1.00 89.25 277 GLU A O 1
ATOM 2168 N N . CYS A 1 278 ? -4.134 3.712 -10.452 1.00 84.94 278 CYS A N 1
ATOM 2169 C CA . CYS A 1 278 ? -4.957 2.571 -10.047 1.00 84.94 278 CYS A CA 1
ATOM 2170 C C . CYS A 1 278 ? -5.548 2.709 -8.633 1.00 84.94 278 CYS A C 1
ATOM 2172 O O . CYS A 1 278 ? -6.270 1.816 -8.191 1.00 84.94 278 CYS A O 1
ATOM 2174 N N . GLY A 1 279 ? -5.230 3.781 -7.898 1.00 87.38 279 GLY A N 1
ATOM 2175 C CA . GLY A 1 279 ? -5.649 3.963 -6.505 1.00 87.38 279 GLY A CA 1
ATOM 2176 C C . GLY A 1 279 ? -4.906 3.074 -5.501 1.00 87.38 279 GLY A C 1
ATOM 2177 O O . GLY A 1 279 ? -5.292 3.002 -4.337 1.00 87.38 279 GLY A O 1
ATOM 2178 N N . ASN A 1 280 ? -3.827 2.412 -5.921 1.00 89.56 280 ASN A N 1
ATOM 2179 C CA . ASN A 1 280 ? -2.998 1.558 -5.080 1.00 89.56 280 ASN A CA 1
ATOM 2180 C C . ASN A 1 280 ? -1.886 2.371 -4.402 1.00 89.56 280 ASN A C 1
ATOM 2182 O O . ASN A 1 280 ? -0.690 2.250 -4.689 1.00 89.56 280 ASN A O 1
ATOM 2186 N N . TYR A 1 281 ? -2.306 3.242 -3.490 1.00 91.25 281 TYR A N 1
ATOM 2187 C CA . TYR A 1 281 ? -1.425 4.185 -2.806 1.00 91.25 281 TYR A CA 1
ATOM 2188 C C . TYR A 1 281 ? -0.275 3.546 -2.009 1.00 91.25 281 TYR A C 1
ATOM 2190 O O . TYR A 1 281 ? 0.816 4.121 -2.047 1.00 91.25 281 TYR A O 1
ATOM 2198 N N . PRO A 1 282 ? -0.429 2.374 -1.352 1.00 88.38 282 PRO A N 1
ATOM 2199 C CA . PRO A 1 282 ? 0.691 1.712 -0.680 1.00 88.38 282 PRO A CA 1
ATOM 2200 C C . PRO A 1 282 ? 1.842 1.376 -1.637 1.00 88.38 282 PRO A C 1
ATOM 2202 O O . PRO A 1 282 ? 3.000 1.695 -1.358 1.00 88.38 282 PRO A O 1
ATOM 2205 N N . LYS A 1 283 ? 1.539 0.802 -2.811 1.00 89.69 283 LYS A N 1
ATOM 2206 C CA . LYS A 1 283 ? 2.571 0.477 -3.809 1.00 89.69 283 LYS A CA 1
ATOM 2207 C C . LYS A 1 283 ? 3.134 1.721 -4.492 1.00 89.69 283 LYS A C 1
ATOM 2209 O O . LYS A 1 283 ? 4.344 1.798 -4.697 1.00 89.69 283 LYS A O 1
ATOM 2214 N N . ALA A 1 284 ? 2.297 2.721 -4.772 1.00 92.12 284 ALA A N 1
ATOM 2215 C CA . ALA A 1 284 ? 2.764 4.001 -5.306 1.00 92.12 284 ALA A CA 1
ATOM 2216 C C . ALA A 1 284 ? 3.788 4.664 -4.367 1.00 92.12 284 ALA A C 1
ATOM 2218 O O . ALA A 1 284 ? 4.875 5.054 -4.797 1.00 92.12 284 ALA A O 1
ATOM 2219 N N . LEU A 1 285 ? 3.468 4.732 -3.069 1.00 91.00 285 LEU A N 1
ATOM 2220 C CA . LEU A 1 285 ? 4.346 5.278 -2.032 1.00 91.00 285 LEU A CA 1
ATOM 2221 C C . LEU A 1 285 ? 5.692 4.550 -1.994 1.00 91.00 285 LEU A C 1
ATOM 2223 O O . LEU A 1 285 ? 6.740 5.197 -1.926 1.00 91.00 285 LEU A O 1
ATOM 2227 N N . LYS A 1 286 ? 5.662 3.219 -2.075 1.00 90.25 286 LYS A N 1
ATOM 2228 C CA . LYS A 1 286 ? 6.869 2.396 -2.117 1.00 90.25 286 LYS A CA 1
ATOM 2229 C C . LYS A 1 286 ? 7.763 2.753 -3.306 1.00 90.25 286 LYS A C 1
ATOM 2231 O O . LYS A 1 286 ? 8.937 3.068 -3.114 1.00 90.25 286 LYS A O 1
ATOM 2236 N N . TYR A 1 287 ? 7.221 2.752 -4.525 1.00 91.56 287 TYR A N 1
ATOM 2237 C CA . TYR A 1 287 ? 8.008 3.054 -5.725 1.00 91.56 287 TYR A CA 1
ATOM 2238 C C . TYR A 1 287 ? 8.562 4.483 -5.723 1.00 91.56 287 TYR A C 1
ATOM 2240 O O . TYR A 1 287 ? 9.718 4.689 -6.096 1.00 91.56 287 TYR A O 1
ATOM 2248 N N . TYR A 1 288 ? 7.803 5.461 -5.217 1.00 92.12 288 TYR A N 1
ATOM 2249 C CA . TYR A 1 288 ? 8.313 6.822 -5.037 1.00 92.12 288 TYR A CA 1
ATOM 2250 C C . TYR A 1 288 ? 9.487 6.892 -4.054 1.00 92.12 288 TYR A C 1
ATOM 2252 O O . TYR A 1 288 ? 10.459 7.600 -4.312 1.00 92.12 288 TYR A O 1
ATOM 2260 N N . ARG A 1 289 ? 9.452 6.143 -2.946 1.00 89.75 289 ARG A N 1
ATOM 2261 C CA . ARG A 1 289 ? 10.585 6.094 -2.005 1.00 89.75 289 ARG A CA 1
ATOM 2262 C C . ARG A 1 289 ? 11.816 5.448 -2.618 1.00 89.75 289 ARG A C 1
ATOM 2264 O O . ARG A 1 289 ? 12.916 5.966 -2.445 1.00 89.75 289 ARG A O 1
ATOM 2271 N N . LEU A 1 290 ? 11.636 4.353 -3.351 1.00 86.56 290 LEU A N 1
ATOM 2272 C CA . LEU A 1 290 ? 12.736 3.675 -4.039 1.00 86.56 290 LEU A CA 1
ATOM 2273 C C . LEU A 1 290 ? 13.416 4.593 -5.051 1.00 86.56 290 LEU A C 1
ATOM 2275 O O . LEU A 1 290 ? 14.645 4.653 -5.084 1.00 86.56 290 LEU A O 1
ATOM 2279 N N . PHE A 1 291 ? 12.629 5.374 -5.798 1.00 88.81 291 PHE A N 1
ATOM 2280 C CA . PHE A 1 291 ? 13.161 6.406 -6.682 1.00 88.81 291 PHE A CA 1
ATOM 2281 C C . PHE A 1 291 ? 14.084 7.362 -5.912 1.00 88.81 291 PHE A C 1
ATOM 2283 O O . PHE A 1 291 ? 15.236 7.531 -6.296 1.00 88.81 291 PHE A O 1
ATOM 2290 N N . ILE A 1 292 ? 13.628 7.911 -4.780 1.00 87.56 292 ILE A N 1
ATOM 2291 C CA . ILE A 1 292 ? 14.405 8.860 -3.959 1.00 87.56 292 ILE A CA 1
ATOM 2292 C C . ILE A 1 292 ? 15.664 8.230 -3.341 1.00 87.56 292 ILE A C 1
ATOM 2294 O O . ILE A 1 292 ? 16.680 8.913 -3.203 1.00 87.56 292 ILE A O 1
ATOM 2298 N N . LYS A 1 293 ? 15.637 6.937 -2.994 1.00 83.62 293 LYS A N 1
ATOM 2299 C CA . LYS A 1 293 ? 16.803 6.213 -2.450 1.00 83.62 293 LYS A CA 1
ATOM 2300 C C . LYS A 1 293 ? 17.955 6.062 -3.447 1.00 83.62 293 LYS A C 1
ATOM 2302 O O . LYS A 1 293 ? 19.076 5.754 -3.043 1.00 83.62 293 LYS A O 1
ATOM 2307 N N . CYS A 1 294 ? 17.727 6.290 -4.739 1.00 78.38 294 CYS A N 1
ATOM 2308 C CA . CYS A 1 294 ? 18.784 6.203 -5.737 1.00 78.38 294 CYS A CA 1
ATOM 2309 C C . CYS A 1 294 ? 19.830 7.322 -5.540 1.00 78.38 294 CYS A C 1
ATOM 2311 O O . CYS A 1 294 ? 19.622 8.485 -5.880 1.00 78.38 294 CYS A O 1
ATOM 2313 N N . ASN A 1 295 ? 21.007 6.942 -5.027 1.00 62.31 295 ASN A N 1
ATOM 2314 C CA . ASN A 1 295 ? 22.062 7.828 -4.505 1.00 62.31 295 ASN A CA 1
ATOM 2315 C C . ASN A 1 295 ? 22.709 8.801 -5.530 1.00 62.31 295 ASN A C 1
ATOM 2317 O O . ASN A 1 295 ? 23.574 9.603 -5.185 1.00 62.31 295 ASN A O 1
ATOM 2321 N N . ASN A 1 296 ? 22.299 8.761 -6.802 1.00 67.19 296 ASN A N 1
ATOM 2322 C CA . ASN A 1 296 ? 22.863 9.586 -7.877 1.00 67.19 296 ASN A CA 1
ATOM 2323 C C . ASN A 1 296 ? 21.917 10.675 -8.416 1.00 67.19 296 ASN A C 1
ATOM 2325 O O . ASN A 1 296 ? 22.337 11.464 -9.260 1.00 67.19 296 ASN A O 1
ATOM 2329 N N . LEU A 1 297 ? 20.688 10.792 -7.902 1.00 69.62 297 LEU A N 1
ATOM 2330 C CA . LEU A 1 297 ? 19.686 11.752 -8.393 1.00 69.62 297 LEU A CA 1
ATOM 2331 C C . LEU A 1 297 ? 20.188 13.206 -8.443 1.00 69.62 297 LEU A C 1
ATOM 2333 O O . LEU A 1 297 ? 20.014 13.898 -9.447 1.00 69.62 297 LEU A O 1
ATOM 2337 N N . LYS A 1 298 ? 20.868 13.661 -7.381 1.00 66.25 298 LYS A N 1
ATOM 2338 C CA . LYS A 1 298 ? 21.421 15.026 -7.305 1.00 66.25 298 LYS A CA 1
ATOM 2339 C C . LYS A 1 298 ? 22.564 15.255 -8.294 1.00 66.25 298 LYS A C 1
ATOM 2341 O O . LYS A 1 298 ? 22.657 16.329 -8.878 1.00 66.25 298 LYS A O 1
ATOM 2346 N N . LYS A 1 299 ? 23.416 14.244 -8.506 1.00 67.00 299 LYS A N 1
ATOM 2347 C CA . LYS A 1 299 ? 24.545 14.316 -9.451 1.00 67.00 299 LYS A CA 1
ATOM 2348 C C . LYS A 1 299 ? 24.076 14.426 -10.903 1.00 67.00 299 LYS A C 1
ATOM 2350 O O . LYS A 1 299 ? 24.815 14.924 -11.741 1.00 67.00 299 LYS A O 1
ATOM 2355 N N . TRP A 1 300 ? 22.856 13.983 -11.188 1.00 69.50 300 TRP A N 1
ATOM 2356 C CA . TRP A 1 300 ? 22.260 13.987 -12.523 1.00 69.50 300 TRP A CA 1
ATOM 2357 C C . TRP A 1 300 ? 21.302 15.156 -12.770 1.00 69.50 300 TRP A C 1
ATOM 2359 O O . TRP A 1 300 ? 20.552 15.136 -13.739 1.00 69.50 300 TRP A O 1
ATOM 2369 N N . GLY A 1 301 ? 21.292 16.168 -11.896 1.00 75.81 301 GLY A N 1
ATOM 2370 C CA . GLY A 1 301 ? 20.458 17.359 -12.081 1.00 75.81 301 GLY A CA 1
ATOM 2371 C C . GLY A 1 301 ? 18.954 17.118 -11.907 1.00 75.81 301 GLY A C 1
ATOM 2372 O O . GLY A 1 301 ? 18.163 18.003 -12.212 1.00 75.81 301 GLY A O 1
ATOM 2373 N N . MET A 1 302 ? 18.532 15.970 -11.363 1.00 80.56 302 MET A N 1
ATOM 2374 C CA . MET A 1 302 ? 17.114 15.605 -11.197 1.00 80.56 302 MET A CA 1
ATOM 2375 C C . MET A 1 302 ? 16.441 16.268 -9.982 1.00 80.56 302 MET A C 1
ATOM 2377 O O . MET A 1 302 ? 15.483 15.735 -9.424 1.00 80.56 302 MET A O 1
ATOM 2381 N N . ASN A 1 303 ? 16.929 17.429 -9.540 1.00 83.06 303 ASN A N 1
ATOM 2382 C CA . ASN A 1 303 ? 16.430 18.094 -8.332 1.00 83.06 303 ASN A CA 1
ATOM 2383 C C . ASN A 1 303 ? 14.933 18.427 -8.435 1.00 83.06 303 ASN A C 1
ATOM 2385 O O . ASN A 1 303 ? 14.201 18.237 -7.467 1.00 83.06 303 ASN A O 1
ATOM 2389 N N . THR A 1 304 ? 14.466 18.855 -9.611 1.00 86.06 304 THR A N 1
ATOM 2390 C CA . THR A 1 304 ? 13.047 19.157 -9.857 1.00 86.06 304 THR A CA 1
ATOM 2391 C C . THR A 1 304 ? 12.174 17.915 -9.691 1.00 86.06 304 THR A C 1
ATOM 2393 O O . THR A 1 304 ? 11.259 17.919 -8.872 1.00 86.06 304 THR A O 1
ATOM 2396 N N . THR A 1 305 ? 12.515 16.810 -10.362 1.00 87.12 305 THR A N 1
ATOM 2397 C CA . THR A 1 305 ? 11.778 15.539 -10.253 1.00 87.12 305 THR A CA 1
ATOM 2398 C C . THR A 1 305 ? 11.796 14.989 -8.827 1.00 87.12 305 THR A C 1
ATOM 2400 O O . THR A 1 305 ? 10.789 14.487 -8.336 1.00 87.12 305 THR A O 1
ATOM 2403 N N . VAL A 1 306 ? 12.920 15.117 -8.116 1.00 87.12 306 VAL A N 1
ATOM 2404 C CA . VAL A 1 306 ? 13.020 14.742 -6.696 1.00 87.12 306 VAL A CA 1
ATOM 2405 C C . VAL A 1 306 ? 12.053 15.554 -5.837 1.00 87.12 306 VAL A C 1
ATOM 2407 O O . VAL A 1 306 ? 11.367 14.986 -4.987 1.00 87.12 306 VAL A O 1
ATOM 2410 N N . ASN A 1 307 ? 11.958 16.864 -6.064 1.00 88.19 307 ASN A N 1
ATOM 2411 C CA . ASN A 1 307 ? 11.030 17.725 -5.333 1.00 88.19 307 ASN A CA 1
ATOM 2412 C C . ASN A 1 307 ? 9.567 17.365 -5.630 1.00 88.19 307 ASN A C 1
ATOM 2414 O O . ASN A 1 307 ? 8.762 17.275 -4.704 1.00 88.19 307 ASN A O 1
ATOM 2418 N N . GLU A 1 308 ? 9.233 17.084 -6.890 1.00 90.44 308 GLU A N 1
ATOM 2419 C CA . GLU A 1 308 ? 7.897 16.625 -7.292 1.00 90.44 308 GLU A CA 1
ATOM 2420 C C . GLU A 1 308 ? 7.526 15.289 -6.641 1.00 90.44 308 GLU A C 1
ATOM 2422 O O . GLU A 1 308 ? 6.425 15.131 -6.108 1.00 90.44 308 GLU A O 1
ATOM 2427 N N . VAL A 1 309 ? 8.455 14.330 -6.632 1.00 91.31 309 VAL A N 1
ATOM 2428 C CA . VAL A 1 309 ? 8.254 13.030 -5.986 1.00 91.31 309 VAL A CA 1
ATOM 2429 C C . VAL A 1 309 ? 8.101 13.191 -4.471 1.00 91.31 309 VAL A C 1
ATOM 2431 O O . VAL A 1 309 ? 7.196 12.595 -3.890 1.00 91.31 309 VAL A O 1
ATOM 2434 N N . ASN A 1 310 ? 8.893 14.045 -3.819 1.00 89.19 310 ASN A N 1
ATOM 2435 C CA . ASN A 1 310 ? 8.735 14.343 -2.390 1.00 89.19 310 ASN A CA 1
ATOM 2436 C C . ASN A 1 310 ? 7.382 14.999 -2.068 1.00 89.19 310 ASN A C 1
ATOM 2438 O O . ASN A 1 310 ? 6.759 14.670 -1.051 1.00 89.19 310 ASN A O 1
ATOM 2442 N N . ALA A 1 311 ? 6.893 15.884 -2.941 1.00 89.88 311 ALA A N 1
ATOM 2443 C CA . ALA A 1 311 ? 5.562 16.472 -2.813 1.00 89.88 311 ALA A CA 1
ATOM 2444 C C . ALA A 1 311 ? 4.466 15.404 -2.961 1.00 89.88 311 ALA A C 1
ATOM 2446 O O . ALA A 1 311 ? 3.517 15.375 -2.173 1.00 89.88 311 ALA A O 1
ATOM 2447 N N . LYS A 1 312 ? 4.620 14.472 -3.910 1.00 92.50 312 LYS A N 1
ATOM 2448 C CA . LYS A 1 312 ? 3.719 13.321 -4.081 1.00 92.50 312 LYS A CA 1
ATOM 2449 C C . LYS A 1 312 ? 3.728 12.392 -2.869 1.00 92.50 312 LYS A C 1
ATOM 2451 O O . LYS A 1 312 ? 2.654 12.042 -2.390 1.00 92.50 312 LYS A O 1
ATOM 2456 N N . ILE A 1 313 ? 4.898 12.056 -2.323 1.00 89.38 313 ILE A N 1
ATOM 2457 C CA . ILE A 1 313 ? 5.023 11.265 -1.087 1.00 89.38 313 ILE A CA 1
ATOM 2458 C C . ILE A 1 313 ? 4.279 11.956 0.057 1.00 89.38 313 ILE A C 1
ATOM 2460 O O . ILE A 1 313 ? 3.449 11.328 0.709 1.00 89.38 313 ILE A O 1
ATOM 2464 N N . SER A 1 314 ? 4.526 13.251 0.268 1.00 88.75 314 SER A N 1
ATOM 2465 C CA . SER A 1 314 ? 3.847 14.031 1.311 1.00 88.75 314 SER A CA 1
ATOM 2466 C C . SER A 1 314 ? 2.330 14.016 1.127 1.00 88.75 314 SER A C 1
ATOM 2468 O O . SER A 1 314 ? 1.596 13.754 2.073 1.00 88.75 314 SER A O 1
ATOM 2470 N N . LYS A 1 315 ? 1.850 14.212 -0.107 1.00 90.69 315 LYS A N 1
ATOM 2471 C CA . LYS A 1 315 ? 0.420 14.161 -0.434 1.00 90.69 315 LYS A CA 1
ATOM 2472 C C . LYS A 1 315 ? -0.190 12.785 -0.174 1.00 90.69 315 LYS A C 1
ATOM 2474 O O . LYS A 1 315 ? -1.310 12.721 0.318 1.00 90.69 315 LYS A O 1
ATOM 2479 N N . LEU A 1 316 ? 0.509 11.702 -0.518 1.00 87.94 316 LEU A N 1
ATOM 2480 C CA . LEU A 1 316 ? 0.036 10.341 -0.260 1.00 87.94 316 LEU A CA 1
ATOM 2481 C C . LEU A 1 316 ? -0.064 10.070 1.241 1.00 87.94 316 LEU A C 1
ATOM 2483 O O . LEU A 1 316 ? -1.069 9.529 1.670 1.00 87.94 316 LEU A O 1
ATOM 2487 N N . LEU A 1 317 ? 0.923 10.498 2.034 1.00 82.88 317 LEU A N 1
ATOM 2488 C CA . LEU A 1 317 ? 0.933 10.306 3.491 1.00 82.88 317 LEU A CA 1
ATOM 2489 C C . LEU A 1 317 ? -0.164 11.085 4.236 1.00 82.88 317 LEU A C 1
ATOM 2491 O O . LEU A 1 317 ? -0.480 10.736 5.370 1.00 82.88 317 LEU A O 1
ATOM 2495 N N . LEU A 1 318 ? -0.725 12.126 3.616 1.00 82.31 318 LEU A N 1
ATOM 2496 C CA . LEU A 1 318 ? -1.823 12.926 4.167 1.00 82.31 318 LEU A CA 1
ATOM 2497 C C . LEU A 1 318 ? -3.222 12.399 3.803 1.00 82.31 318 LEU A C 1
ATOM 2499 O O . LEU A 1 318 ? -4.206 12.967 4.276 1.00 82.31 318 LEU A O 1
ATOM 2503 N N . ARG A 1 319 ? -3.326 11.375 2.946 1.00 71.56 319 ARG A N 1
ATOM 2504 C CA . ARG A 1 319 ? -4.599 10.701 2.644 1.00 71.56 319 ARG A CA 1
ATOM 2505 C C . ARG A 1 319 ? -4.980 9.740 3.771 1.00 71.56 319 ARG A C 1
ATOM 2507 O O . ARG A 1 319 ? -6.197 9.627 4.035 1.00 71.56 319 ARG A O 1
#